Protein AF-A0A392NFX9-F1 (afdb_monomer)

Structure (mmCIF, N/CA/C/O backbone):
data_AF-A0A392NFX9-F1
#
_entry.id   AF-A0A392NFX9-F1
#
loop_
_atom_site.group_PDB
_atom_site.id
_atom_site.type_symbol
_atom_site.label_atom_id
_atom_site.label_alt_id
_atom_site.label_comp_id
_atom_site.label_asym_id
_atom_site.label_entity_id
_atom_site.label_seq_id
_atom_site.pdbx_PDB_ins_code
_atom_site.Cartn_x
_atom_site.Cartn_y
_atom_site.Cartn_z
_atom_site.occupancy
_atom_site.B_iso_or_equiv
_atom_site.auth_seq_id
_atom_site.auth_comp_id
_atom_site.auth_asym_id
_atom_site.auth_atom_id
_atom_site.pdbx_PDB_model_num
ATOM 1 N N . ASN A 1 1 ? -21.043 10.068 14.573 1.00 77.44 1 ASN A N 1
ATOM 2 C CA . ASN A 1 1 ? -21.769 9.187 15.507 1.00 77.44 1 ASN A CA 1
ATOM 3 C C . ASN A 1 1 ? -22.588 8.170 14.709 1.00 77.44 1 ASN A C 1
ATOM 5 O O . ASN A 1 1 ? -23.800 8.099 14.854 1.00 77.44 1 ASN A O 1
ATOM 9 N N . ASP A 1 2 ? -21.939 7.436 13.798 1.00 91.50 2 ASP A N 1
ATOM 10 C CA . ASP A 1 2 ? -22.612 6.477 12.912 1.00 91.50 2 ASP A CA 1
ATOM 11 C C . ASP A 1 2 ? -22.471 5.068 13.497 1.00 91.50 2 ASP A C 1
ATOM 13 O O . ASP A 1 2 ? -21.504 4.353 13.232 1.00 91.50 2 ASP A O 1
ATOM 17 N N . LYS A 1 3 ? -23.416 4.701 14.368 1.00 90.00 3 LYS A N 1
ATOM 18 C CA . LYS A 1 3 ? -23.393 3.400 15.050 1.00 90.00 3 LYS A CA 1
ATOM 19 C C . LYS A 1 3 ? -23.659 2.237 14.090 1.00 90.00 3 LYS A C 1
ATOM 21 O O . LYS A 1 3 ? -23.146 1.149 14.322 1.00 90.00 3 LYS A O 1
ATOM 26 N N . VAL A 1 4 ? -24.407 2.459 13.005 1.00 95.38 4 VAL A N 1
ATOM 27 C CA . VAL A 1 4 ? -24.693 1.416 12.005 1.00 95.38 4 VAL A CA 1
ATOM 28 C C . VAL A 1 4 ? -23.406 1.035 11.281 1.00 95.38 4 VAL A C 1
ATOM 30 O O . VAL A 1 4 ? -23.070 -0.146 11.210 1.00 95.38 4 VAL A O 1
ATOM 33 N N . LYS A 1 5 ? -22.638 2.033 10.831 1.00 94.38 5 LYS A N 1
ATOM 34 C CA . LYS A 1 5 ? -21.331 1.807 10.208 1.00 94.38 5 LYS A CA 1
ATOM 35 C C . LYS A 1 5 ? -20.329 1.167 11.172 1.00 94.38 5 LYS A C 1
ATOM 37 O O . LYS A 1 5 ? -19.585 0.281 10.771 1.00 94.38 5 LYS A O 1
ATOM 42 N N . ALA A 1 6 ? -20.338 1.565 12.444 1.00 91.44 6 ALA A N 1
ATOM 43 C CA . ALA A 1 6 ? -19.456 0.975 13.450 1.00 91.44 6 ALA A CA 1
ATOM 44 C C . ALA A 1 6 ? -19.757 -0.518 13.702 1.00 91.44 6 ALA A C 1
ATOM 46 O O . ALA A 1 6 ? -18.832 -1.317 13.834 1.00 91.44 6 ALA A O 1
ATOM 47 N N . VAL A 1 7 ? -21.037 -0.912 13.722 1.00 95.12 7 VAL A N 1
ATOM 48 C CA . VAL A 1 7 ? -21.445 -2.326 13.825 1.00 95.12 7 VAL A CA 1
ATOM 49 C C . VAL A 1 7 ? -21.048 -3.111 12.573 1.00 95.12 7 VAL A C 1
ATOM 51 O O . VAL A 1 7 ? -20.559 -4.231 12.694 1.00 95.12 7 VAL A O 1
ATOM 54 N N . ASP A 1 8 ? -21.224 -2.526 11.387 1.00 95.44 8 ASP A N 1
ATOM 55 C CA . ASP A 1 8 ? -20.821 -3.126 10.109 1.00 95.44 8 ASP A CA 1
ATOM 56 C C . ASP A 1 8 ? -19.319 -3.466 10.094 1.00 95.44 8 ASP A C 1
ATOM 58 O O . ASP A 1 8 ? -18.947 -4.609 9.829 1.00 95.44 8 ASP A O 1
ATOM 62 N N . ILE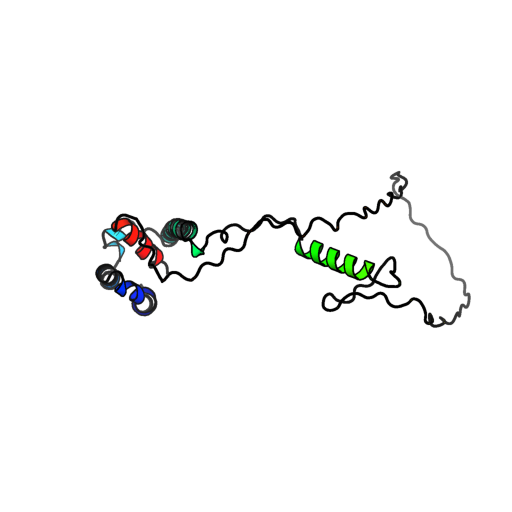 A 1 9 ? -18.465 -2.519 10.503 1.00 92.94 9 ILE A N 1
ATOM 63 C CA . ILE A 1 9 ? -17.012 -2.723 10.643 1.00 92.94 9 ILE A CA 1
ATOM 64 C C . ILE A 1 9 ? -16.710 -3.793 11.702 1.00 92.94 9 ILE A C 1
ATOM 66 O O . ILE A 1 9 ? -15.922 -4.709 11.461 1.00 92.94 9 ILE A O 1
ATOM 70 N N . LEU A 1 10 ? -17.362 -3.734 12.870 1.00 92.75 10 LEU A N 1
ATOM 71 C CA . LEU A 1 10 ? -17.151 -4.714 13.940 1.00 92.75 10 LEU A CA 1
ATOM 72 C C . LEU A 1 10 ? -17.421 -6.151 13.471 1.00 92.75 10 LEU A C 1
ATOM 74 O O . LEU A 1 10 ? -16.655 -7.066 13.782 1.00 92.75 10 LEU A O 1
ATOM 78 N N . VAL A 1 11 ? -18.506 -6.359 12.724 1.00 95.19 11 VAL A N 1
ATOM 79 C CA . VAL A 1 11 ? -18.934 -7.691 12.284 1.00 95.19 11 VAL A CA 1
ATOM 80 C C . VAL A 1 11 ? -18.120 -8.190 11.094 1.00 95.19 11 VAL A C 1
ATOM 82 O O . VAL A 1 11 ? -17.733 -9.360 11.095 1.00 95.19 11 VAL A O 1
ATOM 85 N N . ASN A 1 12 ? -17.861 -7.336 10.104 1.00 96.62 12 ASN A N 1
ATOM 86 C CA . ASN A 1 12 ? -17.240 -7.757 8.848 1.00 96.62 12 ASN A CA 1
ATOM 87 C C . ASN A 1 12 ? -15.711 -7.735 8.901 1.00 96.62 12 ASN A C 1
ATOM 89 O O . ASN A 1 12 ? -15.075 -8.653 8.386 1.00 96.62 12 ASN A O 1
ATOM 93 N N . ASP A 1 13 ? -15.130 -6.740 9.571 1.00 89.56 13 ASP A N 1
ATOM 94 C CA . ASP A 1 13 ? -13.685 -6.513 9.531 1.00 89.56 13 ASP A CA 1
ATOM 95 C C . ASP A 1 13 ? -13.000 -7.018 10.805 1.00 89.56 13 ASP A C 1
ATOM 97 O O . ASP A 1 13 ? -11.892 -7.555 10.752 1.00 89.56 13 ASP A O 1
ATOM 101 N N . LEU A 1 14 ? -13.655 -6.882 11.966 1.00 88.75 14 LEU A N 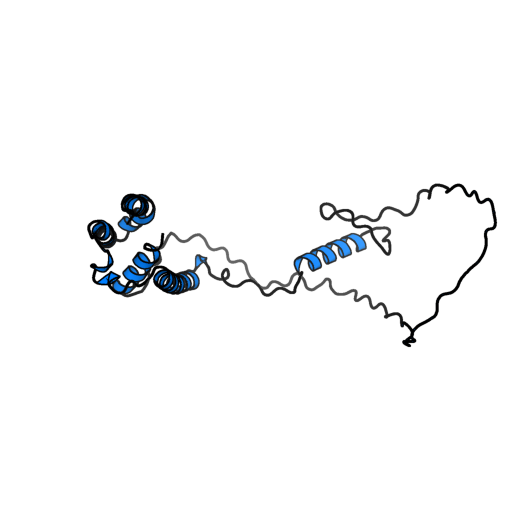1
ATOM 102 C CA . LEU A 1 14 ? -13.004 -7.130 13.260 1.00 88.75 14 LEU A CA 1
ATOM 103 C C . LEU A 1 14 ? -13.297 -8.498 13.868 1.00 88.75 14 LEU A C 1
ATOM 105 O O . LEU A 1 14 ? -12.487 -9.016 14.639 1.00 88.75 14 LEU A O 1
ATOM 109 N N . LYS A 1 15 ? -14.427 -9.117 13.519 1.00 93.44 15 LYS A N 1
ATOM 110 C CA . LYS A 1 15 ? -14.847 -10.403 14.094 1.00 93.44 15 LYS A CA 1
ATOM 111 C C . LYS A 1 15 ? -13.820 -11.514 13.890 1.00 93.44 15 LYS A C 1
ATOM 113 O O . LYS A 1 15 ? -13.701 -12.388 14.747 1.00 93.44 15 LYS A O 1
ATOM 118 N N . VAL A 1 16 ? -13.036 -11.465 12.813 1.00 90.69 16 VAL A N 1
ATOM 119 C CA . VAL A 1 16 ? -11.954 -12.430 12.553 1.00 90.69 16 VAL A CA 1
ATOM 120 C C . VAL A 1 16 ? -10.915 -12.475 13.685 1.00 90.69 16 VAL A C 1
ATOM 122 O O . VAL A 1 16 ? -10.349 -13.534 13.952 1.00 90.69 16 VAL A O 1
ATOM 125 N N . PHE A 1 17 ? -10.707 -11.370 14.411 1.00 85.69 17 PHE A N 1
ATOM 126 C CA . PHE A 1 17 ? -9.751 -11.305 15.520 1.00 85.69 17 PHE A CA 1
ATOM 127 C C . PHE A 1 17 ? -10.266 -11.954 16.815 1.00 85.69 17 PHE A C 1
ATOM 129 O O . PHE A 1 17 ? -9.457 -12.311 17.672 1.00 85.69 17 PHE A O 1
ATOM 136 N N . SER A 1 18 ? -11.580 -12.185 16.943 1.00 89.62 18 SER A N 1
ATOM 137 C CA . SER A 1 18 ? -12.175 -12.831 18.129 1.00 89.62 18 SER A CA 1
ATOM 138 C C . SER A 1 18 ? -11.654 -14.251 18.368 1.00 89.62 18 SER A C 1
ATOM 140 O O . SER A 1 18 ? -11.534 -14.673 19.512 1.00 89.62 18 SER A O 1
ATOM 142 N N . ALA A 1 19 ? -11.262 -14.960 17.303 1.00 90.19 19 ALA A N 1
ATOM 143 C CA . ALA A 1 19 ? -10.668 -16.292 17.398 1.00 90.19 19 ALA A CA 1
ATOM 144 C C . ALA A 1 19 ? -9.295 -16.295 18.098 1.00 90.19 19 ALA A C 1
ATOM 146 O O . ALA A 1 19 ? -8.867 -17.331 18.600 1.00 90.19 19 ALA A O 1
ATOM 147 N N . PHE A 1 20 ? -8.604 -15.151 18.125 1.00 85.69 20 PHE A N 1
ATOM 148 C CA . PHE A 1 20 ? -7.294 -15.001 18.763 1.00 85.69 20 PHE A CA 1
ATOM 149 C C . PHE A 1 20 ? -7.399 -14.405 20.163 1.00 85.69 20 PHE A C 1
ATOM 151 O O . PHE A 1 20 ? -6.617 -14.759 21.043 1.00 85.69 20 PHE A O 1
ATOM 158 N N . ASN A 1 21 ? -8.340 -13.481 20.364 1.00 85.69 21 ASN A N 1
ATOM 159 C CA . ASN A 1 21 ? -8.597 -12.875 21.660 1.00 85.69 21 ASN A CA 1
ATOM 160 C C . ASN A 1 21 ? -10.073 -12.477 21.776 1.00 85.69 21 ASN A C 1
ATOM 162 O O . ASN A 1 21 ? -10.494 -11.411 21.321 1.00 85.69 21 ASN A O 1
ATOM 166 N N . GLU A 1 22 ? -10.856 -13.362 22.389 1.00 91.88 22 GLU A N 1
ATOM 167 C CA . GLU A 1 22 ? -12.289 -13.157 22.584 1.00 91.88 22 GLU A CA 1
ATOM 168 C C . GLU A 1 22 ? -12.575 -11.998 23.552 1.00 91.88 22 GLU A C 1
ATOM 170 O O . GLU A 1 22 ? -13.509 -11.231 23.326 1.00 91.88 22 GLU A O 1
ATOM 175 N N . GLU A 1 23 ? -11.753 -11.835 24.594 1.00 89.62 23 GLU A N 1
ATOM 176 C CA . GLU A 1 23 ? -11.918 -10.771 25.591 1.00 89.62 23 GLU A CA 1
ATOM 177 C C . GLU A 1 23 ? -11.720 -9.392 24.959 1.00 89.62 23 GLU A C 1
ATOM 179 O O . GLU A 1 23 ? -12.571 -8.517 25.090 1.00 89.62 23 GLU A O 1
ATOM 184 N N . LEU A 1 24 ? -10.673 -9.237 24.144 1.00 86.19 24 LEU A N 1
ATOM 185 C CA . LEU A 1 24 ? -10.428 -7.999 23.407 1.00 86.19 24 LEU A CA 1
ATOM 186 C C . LEU A 1 24 ? -11.588 -7.654 22.465 1.00 86.19 24 LEU A C 1
ATOM 188 O O . LEU A 1 24 ? -11.987 -6.497 22.345 1.00 86.19 24 LEU A O 1
ATOM 192 N N . PHE A 1 25 ? -12.156 -8.653 21.787 1.00 88.88 25 PHE A N 1
ATOM 193 C CA . PHE A 1 25 ? -13.306 -8.422 20.918 1.00 88.88 25 PHE A CA 1
ATOM 194 C C . PHE A 1 25 ? -14.546 -7.972 21.713 1.00 88.88 25 PHE A C 1
ATOM 196 O O . PHE A 1 25 ? -15.286 -7.096 21.254 1.00 88.88 25 PHE A O 1
ATOM 203 N N . LYS A 1 26 ? -14.757 -8.511 22.923 1.00 93.31 26 LYS A N 1
ATOM 204 C CA . LYS A 1 26 ? -15.817 -8.056 23.839 1.00 93.31 26 LYS A CA 1
ATOM 205 C C . LYS A 1 26 ? -15.582 -6.620 24.304 1.00 93.31 26 LYS A C 1
ATOM 207 O O . LYS A 1 26 ? -16.521 -5.830 24.241 1.00 93.31 26 LYS A O 1
ATOM 212 N N . GLU A 1 27 ? -14.358 -6.260 24.685 1.00 90.75 27 GLU A N 1
ATOM 213 C CA . GLU A 1 27 ? -13.992 -4.888 25.066 1.00 90.75 27 GLU A CA 1
ATOM 214 C C . GLU A 1 27 ? -14.263 -3.889 23.929 1.00 90.75 27 GLU A C 1
ATOM 216 O O . GLU A 1 27 ? -14.894 -2.856 24.148 1.00 90.75 27 GLU A O 1
ATOM 221 N N . ILE A 1 28 ? -13.877 -4.218 22.688 1.00 89.56 28 ILE A N 1
ATOM 222 C CA . ILE A 1 28 ? -14.165 -3.377 21.512 1.00 89.56 28 ILE A CA 1
ATOM 223 C C . ILE A 1 28 ? -15.678 -3.255 21.289 1.00 89.56 28 ILE A C 1
ATOM 225 O O . ILE A 1 28 ? -16.177 -2.167 21.005 1.00 89.56 28 ILE A O 1
ATOM 229 N N . THR A 1 29 ? -16.426 -4.350 21.448 1.00 93.69 29 THR A N 1
ATOM 230 C CA . THR A 1 29 ? -17.890 -4.349 21.302 1.00 93.69 29 THR A CA 1
ATOM 231 C C . THR A 1 29 ? -18.559 -3.435 22.334 1.00 93.69 29 THR A C 1
ATOM 233 O O . THR A 1 29 ? -19.501 -2.716 21.998 1.00 93.69 29 THR A O 1
ATOM 236 N N . GLN A 1 30 ? -18.052 -3.400 23.572 1.00 94.25 30 GLN A N 1
ATOM 237 C CA . GLN A 1 30 ? -18.555 -2.520 24.635 1.00 94.25 30 GLN A CA 1
ATOM 238 C C . GLN A 1 30 ? -18.380 -1.030 24.304 1.00 94.25 30 GLN A C 1
ATOM 240 O O . GLN A 1 30 ? -19.172 -0.209 24.757 1.00 94.25 30 GLN A O 1
ATOM 245 N N . LEU A 1 31 ? -17.427 -0.646 23.447 1.00 92.62 31 LEU A N 1
ATOM 246 C CA . LEU A 1 31 ? -17.285 0.757 23.032 1.00 92.62 31 LEU A CA 1
ATOM 247 C C . LEU A 1 31 ? -18.529 1.289 22.297 1.00 92.62 31 LEU A C 1
ATOM 249 O O . LEU A 1 31 ? -18.774 2.493 22.316 1.00 92.62 31 LEU A O 1
ATOM 253 N N . LEU A 1 32 ? -19.341 0.414 21.688 1.00 92.56 32 LEU A N 1
ATOM 254 C CA . LEU A 1 32 ? -20.588 0.797 21.010 1.00 92.56 32 LEU A CA 1
ATOM 255 C C . LEU A 1 32 ? -21.701 1.225 21.981 1.00 92.56 32 LEU A C 1
ATOM 257 O O . LEU A 1 32 ? -22.634 1.936 21.576 1.00 92.56 32 LEU A O 1
ATOM 261 N N . THR A 1 33 ? -21.625 0.790 23.246 1.00 93.69 33 THR A N 1
ATOM 262 C CA . THR A 1 33 ? -22.614 1.137 24.277 1.00 93.69 33 THR A CA 1
ATOM 263 C C . THR A 1 33 ? -22.354 2.505 24.893 1.00 93.69 33 THR A C 1
ATOM 265 O O . THR A 1 33 ? -23.276 3.080 25.459 1.00 93.69 33 THR A O 1
ATOM 268 N N . LEU A 1 34 ? -21.131 3.028 24.771 1.00 91.75 34 LEU A N 1
ATOM 269 C CA . LEU A 1 34 ? -20.757 4.349 25.271 1.00 91.75 34 LEU A CA 1
ATOM 270 C C . LEU A 1 34 ? -21.312 5.462 24.368 1.00 91.75 34 LEU A C 1
ATOM 272 O O . LEU A 1 34 ? -21.508 5.275 23.159 1.00 91.75 34 LEU A O 1
ATOM 276 N N . ASP A 1 35 ? -21.532 6.640 24.952 1.00 91.62 35 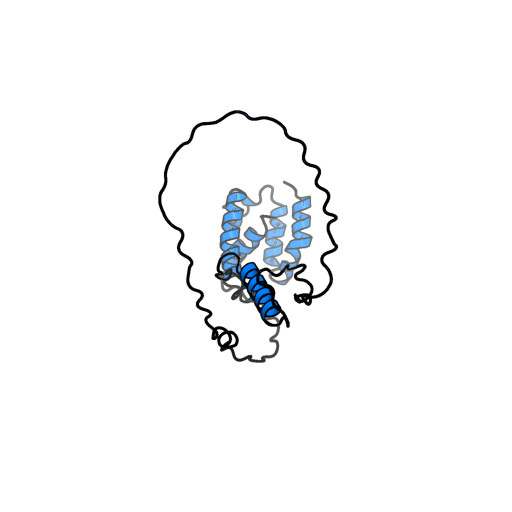ASP A N 1
ATOM 277 C CA . ASP A 1 35 ? -21.830 7.858 24.191 1.00 91.62 35 ASP A CA 1
ATOM 278 C C . ASP A 1 35 ? -20.552 8.428 23.570 1.00 91.62 35 ASP A C 1
ATOM 280 O O . ASP A 1 35 ? -20.547 8.857 22.410 1.00 91.62 35 ASP A O 1
ATOM 284 N N . ASN A 1 36 ? -19.443 8.360 24.313 1.00 90.31 36 ASN A N 1
ATOM 285 C CA . ASN A 1 36 ? -18.109 8.662 23.823 1.00 90.31 36 ASN A CA 1
ATOM 286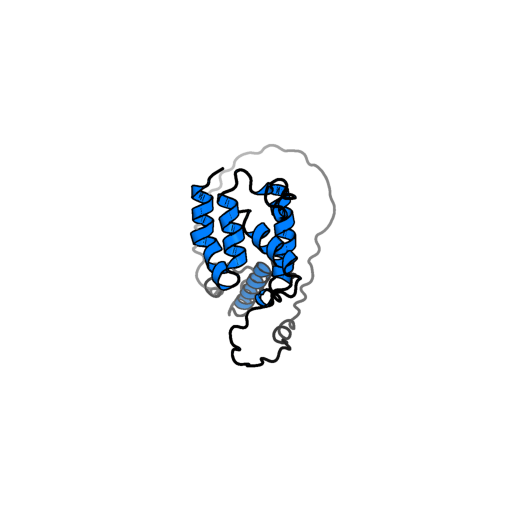 C C . ASN A 1 36 ? -17.126 7.549 24.205 1.00 90.31 36 ASN A C 1
ATOM 288 O O . ASN A 1 36 ? -16.862 7.300 25.376 1.00 90.31 36 ASN A O 1
ATOM 292 N N . PHE A 1 37 ? -16.489 6.927 23.211 1.00 91.00 37 PHE A N 1
ATOM 293 C CA . PHE A 1 37 ? -15.507 5.863 23.449 1.00 91.00 37 PHE A CA 1
ATOM 294 C C . PHE A 1 37 ? -14.283 6.321 24.262 1.00 91.00 37 PHE A C 1
ATOM 296 O O . PHE A 1 37 ? -13.550 5.483 24.777 1.00 91.00 37 PHE A O 1
ATOM 303 N N . ARG A 1 38 ? -14.049 7.634 24.406 1.00 91.62 38 ARG A N 1
ATOM 304 C CA . ARG A 1 38 ? -12.989 8.188 25.270 1.00 91.62 38 ARG A CA 1
ATOM 305 C C . ARG A 1 38 ? -13.286 8.077 26.764 1.00 91.62 38 ARG A C 1
ATOM 307 O O . ARG A 1 38 ? -12.398 8.341 27.565 1.00 91.62 38 ARG A O 1
ATOM 314 N N . GLU A 1 39 ? -14.506 7.701 27.137 1.00 92.56 39 GLU A N 1
ATOM 315 C CA . GLU A 1 39 ? -14.835 7.322 28.515 1.00 92.56 39 GLU A CA 1
ATOM 316 C C . GLU A 1 39 ? -14.118 6.028 28.925 1.00 92.56 39 GLU A C 1
ATOM 318 O O . GLU A 1 39 ? -13.869 5.804 30.107 1.00 92.56 39 GLU A O 1
ATOM 323 N N . ASN A 1 40 ? -13.720 5.197 27.954 1.00 89.31 40 ASN A N 1
ATOM 324 C CA . ASN A 1 40 ? -12.845 4.065 28.208 1.00 89.31 40 ASN A CA 1
ATOM 325 C C . ASN A 1 40 ? -11.433 4.554 28.586 1.00 89.31 40 ASN A C 1
ATOM 327 O O . ASN A 1 40 ? -10.814 5.330 27.855 1.00 89.31 40 ASN A O 1
ATOM 331 N N . GLU A 1 41 ? -10.894 4.054 29.701 1.00 91.00 41 GLU A N 1
ATOM 332 C CA . GLU A 1 41 ? -9.597 4.476 30.251 1.00 91.00 41 GLU A CA 1
ATOM 333 C C . GLU A 1 41 ? -8.448 4.362 29.233 1.00 91.00 41 GLU A C 1
ATOM 335 O O . GLU A 1 41 ? -7.609 5.263 29.130 1.00 91.00 41 GLU A O 1
ATOM 340 N N . GLN A 1 42 ? -8.443 3.305 28.418 1.00 86.38 42 GLN A N 1
ATOM 341 C CA . GLN A 1 42 ? -7.389 3.036 27.435 1.00 86.38 42 GLN A CA 1
ATOM 342 C C . GLN A 1 42 ? -7.455 3.982 26.232 1.00 86.38 42 GLN A C 1
ATOM 344 O O . GLN A 1 42 ? -6.433 4.258 25.601 1.00 86.38 42 GLN A O 1
ATOM 349 N N . LEU A 1 43 ? -8.645 4.508 25.931 1.00 87.25 43 LEU A N 1
ATOM 350 C CA . LEU A 1 43 ? -8.897 5.430 24.822 1.00 87.25 43 LEU A CA 1
ATOM 351 C C . LEU A 1 43 ? -9.064 6.885 25.274 1.00 87.25 43 LEU A C 1
ATOM 353 O O . LEU A 1 43 ? -9.217 7.769 24.434 1.00 87.25 43 LEU A O 1
ATOM 357 N N . SER A 1 44 ? -8.961 7.164 26.573 1.00 91.56 44 SER A N 1
ATOM 358 C CA . SER A 1 44 ? -9.061 8.515 27.141 1.00 91.56 44 SER A CA 1
ATOM 359 C C . SER A 1 44 ? -8.063 9.508 26.530 1.00 91.56 44 SER A C 1
ATOM 361 O O . SER A 1 44 ? -8.364 10.690 26.367 1.00 91.56 44 SER A O 1
ATOM 363 N N . LYS A 1 45 ? -6.884 9.020 26.120 1.00 90.62 45 LYS A N 1
ATOM 364 C CA . LYS A 1 45 ? -5.825 9.807 25.461 1.00 90.62 45 LYS A CA 1
ATOM 365 C C . LYS A 1 45 ? -6.019 9.966 23.953 1.00 90.62 45 LYS A C 1
ATOM 367 O O . LYS A 1 45 ? -5.215 10.643 23.312 1.00 90.62 45 LYS A O 1
ATOM 372 N N . TYR A 1 46 ? -7.032 9.326 23.370 1.00 87.69 46 TYR A N 1
ATOM 373 C CA . TYR A 1 46 ? -7.303 9.437 21.944 1.00 87.69 46 TYR A CA 1
ATOM 374 C C . TYR A 1 46 ? -7.603 10.903 21.615 1.00 87.69 46 TYR A C 1
ATOM 376 O O . TYR A 1 46 ? -8.512 11.497 22.190 1.00 87.69 46 TYR A O 1
ATOM 384 N N . GLY A 1 47 ? -6.802 11.497 20.728 1.00 89.38 47 GLY A N 1
ATOM 385 C CA . GLY A 1 47 ? -6.891 12.900 20.316 1.00 89.38 47 GLY A CA 1
ATOM 386 C C . GLY A 1 47 ? -7.821 13.084 19.121 1.00 89.38 47 GLY A C 1
ATOM 387 O O . GLY A 1 47 ? -8.895 12.503 19.052 1.00 89.38 47 GLY A O 1
ATOM 388 N N . ASP A 1 48 ? -7.446 13.904 18.152 1.00 90.81 48 ASP A N 1
ATOM 389 C CA . ASP A 1 48 ? -8.155 13.979 16.873 1.00 90.81 48 ASP A CA 1
ATOM 390 C C . ASP A 1 48 ? -7.765 12.824 15.921 1.00 90.81 48 ASP A C 1
ATOM 392 O O . ASP A 1 48 ? -6.761 12.130 16.108 1.00 90.81 48 ASP A O 1
ATOM 396 N N . THR A 1 49 ? -8.545 12.637 14.854 1.00 89.06 49 THR A N 1
ATOM 397 C CA . THR A 1 49 ? -8.336 11.573 13.859 1.00 89.06 49 THR A CA 1
ATOM 398 C C . THR A 1 49 ? -6.990 11.671 13.134 1.00 89.06 49 THR A C 1
ATOM 400 O O . THR A 1 49 ? -6.420 10.645 12.763 1.00 89.06 49 THR A O 1
ATOM 403 N N . LYS A 1 50 ? -6.449 12.877 12.914 1.00 94.38 50 LYS A N 1
ATOM 404 C CA . LYS A 1 50 ? -5.153 13.061 12.241 1.00 94.38 50 LYS A CA 1
ATOM 405 C C . LYS A 1 50 ? -4.020 12.591 13.149 1.00 94.38 50 LYS A C 1
ATOM 407 O O . LYS A 1 50 ? -3.140 11.860 12.698 1.00 94.38 50 LYS A O 1
ATOM 412 N N . SER A 1 51 ? -4.068 12.965 14.422 1.00 92.75 51 SER A N 1
ATOM 413 C CA . SER A 1 51 ? -3.116 12.511 15.435 1.00 92.75 51 SER A CA 1
ATOM 414 C C . SER A 1 51 ? -3.169 10.991 15.612 1.00 92.75 51 SER A C 1
ATOM 416 O O . SER A 1 51 ? -2.126 10.338 15.568 1.00 92.75 51 SER A O 1
ATOM 418 N N . ALA A 1 52 ? -4.369 10.409 15.698 1.00 88.00 52 ALA A N 1
ATOM 419 C CA . ALA A 1 52 ? -4.548 8.959 15.789 1.00 88.00 52 ALA A CA 1
ATOM 420 C C . ALA A 1 52 ? -3.982 8.214 14.566 1.00 88.00 52 ALA A C 1
ATOM 422 O O . ALA A 1 52 ? -3.227 7.255 14.722 1.00 88.00 52 ALA A O 1
ATOM 423 N N . ARG A 1 53 ? -4.253 8.709 13.348 1.00 89.31 53 ARG A N 1
ATOM 424 C CA . ARG A 1 53 ? -3.681 8.175 12.098 1.00 89.31 53 ARG A CA 1
ATOM 425 C C . ARG A 1 53 ? -2.157 8.191 12.093 1.00 89.31 53 ARG A C 1
ATOM 427 O O . ARG A 1 53 ? -1.543 7.217 11.669 1.00 89.31 53 ARG A O 1
ATOM 434 N N . ASN A 1 54 ? -1.544 9.273 12.568 1.00 91.31 54 ASN A N 1
ATOM 435 C CA . ASN A 1 54 ? -0.087 9.386 12.618 1.00 91.31 54 ASN A CA 1
ATOM 436 C C . ASN A 1 54 ? 0.533 8.395 13.610 1.00 91.31 54 ASN A C 1
ATOM 438 O O . ASN A 1 54 ? 1.532 7.760 13.280 1.00 91.31 54 ASN A O 1
ATOM 442 N N . ILE A 1 55 ? -0.066 8.235 14.794 1.00 89.44 55 ILE A N 1
ATOM 443 C CA . ILE A 1 55 ? 0.389 7.255 15.793 1.00 89.44 55 ILE A CA 1
ATOM 444 C C . ILE A 1 55 ? 0.290 5.839 15.213 1.00 89.44 55 ILE A C 1
ATOM 446 O O . ILE A 1 55 ? 1.263 5.088 15.233 1.00 89.44 55 ILE A O 1
ATOM 450 N N . MET A 1 56 ? -0.855 5.510 14.615 1.00 86.50 56 MET A N 1
ATOM 451 C CA . MET A 1 56 ? -1.093 4.225 13.962 1.00 86.50 56 MET A CA 1
ATOM 452 C C . MET A 1 56 ? -0.089 3.949 12.836 1.00 86.50 56 MET A C 1
ATOM 454 O O . MET A 1 56 ? 0.432 2.843 12.738 1.00 86.50 56 MET A O 1
ATOM 458 N N . LEU A 1 57 ? 0.228 4.948 12.006 1.00 90.44 57 LEU A N 1
ATOM 459 C CA . LEU A 1 57 ? 1.185 4.805 10.908 1.00 90.44 57 LEU A CA 1
ATOM 460 C C . LEU A 1 57 ? 2.595 4.468 11.406 1.00 90.44 57 LEU A C 1
ATOM 462 O O . LEU A 1 57 ? 3.287 3.661 10.785 1.00 90.44 57 LEU A O 1
ATOM 466 N N . VAL A 1 58 ? 3.024 5.072 12.516 1.00 93.19 58 VAL A N 1
ATOM 467 C CA . VAL A 1 58 ? 4.328 4.773 13.126 1.00 93.19 58 VAL A CA 1
ATOM 468 C C . VAL A 1 58 ? 4.386 3.317 13.581 1.00 93.19 58 VAL A C 1
ATOM 470 O O . VAL A 1 58 ? 5.374 2.637 13.310 1.00 93.19 58 VAL A O 1
ATOM 473 N N . GLU A 1 59 ? 3.331 2.821 14.224 1.00 87.62 59 GLU A N 1
ATOM 474 C CA . GLU A 1 59 ? 3.272 1.427 14.673 1.00 87.62 59 GLU A CA 1
ATOM 475 C C . GLU A 1 59 ? 3.151 0.452 13.494 1.00 87.62 59 GLU A C 1
ATOM 477 O O . GLU A 1 59 ? 3.893 -0.527 13.422 1.00 87.62 59 GLU A O 1
ATOM 482 N N . LEU A 1 60 ? 2.321 0.766 12.497 1.00 90.12 60 LEU A N 1
ATOM 483 C CA . LEU A 1 60 ? 2.197 -0.025 11.273 1.00 90.12 60 LEU A CA 1
ATOM 484 C C . LEU A 1 60 ? 3.532 -0.131 10.526 1.00 90.12 60 LEU A C 1
ATOM 486 O O . LEU A 1 60 ? 3.888 -1.210 10.056 1.00 90.12 60 LEU A O 1
ATOM 490 N N . LYS A 1 61 ? 4.306 0.959 10.455 1.00 93.31 61 LYS A N 1
ATOM 491 C CA . LYS A 1 61 ? 5.642 0.947 9.850 1.00 93.31 61 LYS A CA 1
ATOM 492 C C . LYS A 1 61 ? 6.568 -0.048 10.556 1.00 93.31 61 LYS A C 1
ATOM 494 O O . LYS A 1 61 ? 7.202 -0.847 9.874 1.00 93.31 61 LYS A O 1
ATOM 499 N N . LYS A 1 62 ? 6.592 -0.058 11.894 1.00 93.19 62 LYS A N 1
ATOM 500 C CA . LYS A 1 62 ? 7.395 -1.021 12.671 1.00 93.19 62 LYS A CA 1
ATOM 501 C C . LYS A 1 62 ? 6.967 -2.464 12.400 1.00 93.19 62 LYS A C 1
ATOM 503 O O . LYS A 1 62 ? 7.820 -3.326 12.207 1.00 93.19 62 LYS A O 1
ATOM 508 N N . LEU A 1 63 ? 5.657 -2.722 12.352 1.00 90.56 63 LEU A N 1
ATOM 509 C CA . LEU A 1 63 ? 5.117 -4.052 12.055 1.00 90.56 63 LEU A CA 1
ATOM 510 C C . LEU A 1 63 ? 5.507 -4.528 10.654 1.00 90.56 63 LEU A C 1
ATOM 512 O O . LEU A 1 63 ? 5.877 -5.687 10.483 1.00 90.56 63 LEU A O 1
ATOM 516 N N . ILE A 1 64 ? 5.451 -3.641 9.659 1.00 92.75 64 ILE A N 1
ATOM 517 C CA . ILE A 1 64 ? 5.841 -3.951 8.280 1.00 92.75 64 ILE A CA 1
ATOM 518 C C . ILE A 1 64 ? 7.350 -4.220 8.191 1.00 92.75 64 ILE A C 1
ATOM 520 O O . ILE A 1 64 ? 7.746 -5.210 7.580 1.00 92.75 64 ILE A O 1
ATOM 524 N N . GLU A 1 65 ? 8.185 -3.389 8.821 1.00 93.75 65 GLU A N 1
ATOM 525 C CA . GLU A 1 65 ? 9.649 -3.541 8.821 1.00 93.75 65 GLU A CA 1
ATOM 526 C C . GLU A 1 65 ? 10.117 -4.827 9.521 1.00 93.75 65 GLU A C 1
ATOM 528 O O . GLU A 1 65 ? 11.074 -5.458 9.071 1.00 93.75 65 GLU A O 1
ATOM 533 N N . ALA A 1 66 ? 9.431 -5.251 10.587 1.00 92.75 66 ALA A N 1
ATOM 534 C CA . ALA A 1 66 ? 9.751 -6.480 11.314 1.00 92.75 66 ALA A CA 1
ATOM 535 C C . ALA A 1 66 ? 9.190 -7.756 10.657 1.00 92.75 66 ALA A C 1
ATOM 537 O O . ALA A 1 66 ? 9.617 -8.865 10.991 1.00 92.75 66 ALA A O 1
ATOM 538 N N . ASN A 1 67 ? 8.223 -7.638 9.743 1.00 91.88 67 ASN A N 1
ATOM 539 C CA . ASN A 1 67 ? 7.537 -8.791 9.176 1.00 91.88 67 ASN A CA 1
ATOM 540 C C . ASN A 1 67 ? 8.389 -9.467 8.076 1.00 91.88 67 ASN A C 1
ATOM 542 O O . ASN A 1 67 ? 8.694 -8.849 7.051 1.00 91.88 67 ASN A O 1
ATOM 546 N N . PRO A 1 68 ? 8.724 -10.766 8.218 1.00 94.75 68 PRO A N 1
ATOM 547 C CA . PRO A 1 68 ? 9.584 -11.475 7.271 1.00 94.75 68 PRO A CA 1
ATOM 548 C C . PRO A 1 68 ? 9.012 -11.551 5.850 1.00 94.75 68 PRO A C 1
ATOM 550 O O . PRO A 1 68 ? 9.783 -11.663 4.899 1.00 94.75 68 PRO A O 1
ATOM 553 N N . LEU A 1 69 ? 7.691 -11.440 5.669 1.00 96.50 69 LEU A N 1
ATOM 554 C CA . LEU A 1 69 ? 7.062 -11.425 4.344 1.00 96.50 69 LEU A CA 1
ATOM 555 C C . LEU A 1 69 ? 7.445 -10.192 3.514 1.00 96.50 69 LEU A C 1
ATOM 557 O O . LEU A 1 69 ? 7.366 -10.243 2.281 1.00 96.50 69 LEU A O 1
ATOM 561 N N . PHE A 1 70 ? 7.867 -9.112 4.176 1.00 95.88 70 PHE A N 1
ATOM 562 C CA . PHE A 1 70 ? 8.313 -7.864 3.560 1.00 95.88 70 PHE A CA 1
ATOM 563 C C . PHE A 1 70 ? 9.839 -7.738 3.470 1.00 95.88 70 PHE A C 1
ATOM 565 O O . PHE A 1 70 ? 10.338 -6.727 2.967 1.00 95.88 70 PHE A O 1
ATOM 572 N N . ARG A 1 71 ? 10.592 -8.762 3.894 1.00 95.06 71 ARG A N 1
ATOM 573 C CA . ARG A 1 71 ? 12.053 -8.785 3.754 1.00 95.06 71 ARG A CA 1
ATOM 574 C C . ARG A 1 71 ? 12.446 -8.544 2.293 1.00 95.06 71 ARG A C 1
ATOM 576 O O . ARG A 1 71 ? 11.858 -9.136 1.391 1.00 95.06 71 ARG A O 1
ATOM 583 N N . ASP A 1 72 ? 13.396 -7.634 2.085 1.00 95.00 72 ASP A N 1
ATOM 584 C CA . ASP A 1 72 ? 13.923 -7.229 0.772 1.00 95.00 72 ASP A CA 1
ATOM 585 C C . ASP A 1 72 ? 12.885 -6.631 -0.204 1.00 95.00 72 ASP A C 1
ATOM 587 O O . ASP A 1 72 ? 13.157 -6.488 -1.394 1.00 95.00 72 ASP A O 1
ATOM 591 N N . LYS A 1 73 ? 11.697 -6.236 0.287 1.00 97.38 73 LYS A N 1
ATOM 592 C CA . LYS A 1 73 ? 10.619 -5.632 -0.526 1.00 97.38 73 LYS A CA 1
ATOM 593 C C . LYS A 1 73 ? 10.342 -4.163 -0.205 1.00 97.38 73 LYS A C 1
ATOM 595 O O . LYS A 1 73 ? 9.590 -3.519 -0.930 1.00 97.38 73 LYS A O 1
ATOM 600 N N . LEU A 1 74 ? 10.919 -3.637 0.877 1.00 96.94 74 LEU A N 1
ATOM 601 C CA . LEU A 1 74 ? 10.644 -2.275 1.359 1.00 96.94 74 LEU A CA 1
ATOM 602 C C . LEU A 1 74 ? 11.555 -1.206 0.749 1.00 96.94 74 LEU A C 1
ATOM 604 O O . LEU A 1 74 ? 11.246 -0.019 0.822 1.00 96.94 74 LEU A O 1
ATOM 608 N N . VAL A 1 75 ? 12.673 -1.610 0.147 1.00 96.69 75 VAL A N 1
ATOM 609 C CA . VAL A 1 75 ? 13.641 -0.691 -0.452 1.00 96.69 75 VAL A CA 1
ATOM 610 C C . VAL A 1 75 ? 13.524 -0.772 -1.962 1.00 96.69 75 VAL A C 1
ATOM 612 O O . VAL A 1 75 ? 13.746 -1.825 -2.559 1.00 96.69 75 VAL A O 1
ATOM 615 N N . PHE A 1 76 ? 13.197 0.354 -2.593 1.00 96.69 76 PHE A N 1
ATOM 616 C CA . PHE A 1 76 ? 13.241 0.433 -4.045 1.00 96.69 76 PHE A CA 1
ATOM 617 C C . PHE A 1 76 ? 14.702 0.321 -4.522 1.00 96.69 76 PHE A C 1
ATOM 619 O O . PHE A 1 76 ? 15.561 1.036 -3.995 1.00 96.69 76 PHE A O 1
ATOM 626 N N . PRO A 1 77 ? 15.019 -0.537 -5.509 1.00 96.81 77 PRO A N 1
ATOM 627 C CA . PRO A 1 77 ? 16.387 -0.692 -5.989 1.00 96.81 77 PRO A CA 1
ATOM 628 C C . PRO A 1 77 ? 16.974 0.621 -6.515 1.00 96.81 77 PRO A C 1
ATOM 630 O O . PRO A 1 77 ? 16.313 1.374 -7.232 1.00 96.81 77 PRO A O 1
ATOM 633 N N . SER A 1 78 ? 18.251 0.876 -6.225 1.00 97.12 78 SER A N 1
ATOM 634 C CA . SER A 1 78 ? 18.963 2.009 -6.821 1.00 97.12 78 SER A CA 1
ATOM 635 C C . SER A 1 78 ? 19.230 1.732 -8.301 1.00 97.12 78 SER A C 1
ATOM 637 O O . SER A 1 78 ? 20.005 0.842 -8.658 1.00 97.12 78 SER A O 1
ATOM 639 N N . LEU A 1 79 ? 18.564 2.485 -9.176 1.00 97.31 79 LEU A N 1
ATOM 640 C CA . LEU A 1 79 ? 18.668 2.351 -10.626 1.00 97.31 79 LEU A CA 1
ATOM 641 C C . LEU A 1 79 ? 19.119 3.675 -11.238 1.00 97.31 79 LEU A C 1
ATOM 643 O O . LEU A 1 79 ? 18.662 4.749 -10.852 1.00 97.31 79 LEU A O 1
ATOM 647 N N . LYS A 1 80 ? 19.976 3.601 -12.263 1.00 97.38 80 LYS A N 1
ATOM 648 C CA . LYS A 1 80 ? 20.260 4.772 -13.103 1.00 97.38 80 LYS A CA 1
ATOM 649 C C . LYS A 1 80 ? 18.965 5.254 -13.764 1.00 97.38 80 LYS A C 1
ATOM 651 O O . LYS A 1 80 ? 18.117 4.444 -14.147 1.00 97.38 80 LYS A O 1
ATOM 656 N N . ALA A 1 81 ? 18.841 6.565 -13.955 1.00 97.56 81 ALA A N 1
ATOM 657 C CA . ALA A 1 81 ? 17.695 7.149 -14.642 1.00 97.56 81 ALA A CA 1
ATOM 658 C C . ALA A 1 81 ? 17.489 6.502 -16.022 1.00 97.56 81 ALA A C 1
ATOM 660 O O . ALA A 1 81 ? 18.446 6.213 -16.743 1.00 97.56 81 ALA A O 1
ATOM 661 N N . SER A 1 82 ? 16.227 6.265 -16.390 1.00 97.88 82 SER A N 1
ATOM 662 C CA . SER A 1 82 ? 15.855 5.640 -17.667 1.00 97.88 82 SER A CA 1
ATOM 663 C C . SER A 1 82 ? 16.510 4.271 -17.929 1.00 97.88 82 SER A C 1
ATOM 665 O O . SER A 1 82 ? 16.736 3.909 -19.085 1.00 97.88 82 SER A O 1
ATOM 667 N N . ARG A 1 83 ? 16.808 3.473 -16.886 1.00 98.38 83 ARG A N 1
ATOM 668 C CA . ARG A 1 83 ? 17.481 2.167 -17.041 1.00 98.38 83 ARG A CA 1
ATOM 669 C C . ARG A 1 83 ? 16.780 1.237 -18.035 1.00 98.38 83 ARG A C 1
ATOM 671 O O . ARG A 1 83 ? 17.467 0.622 -18.846 1.00 98.38 83 ARG A O 1
ATOM 678 N N . LEU A 1 84 ? 15.448 1.172 -18.008 1.00 98.38 84 LEU A N 1
ATOM 679 C CA . LEU A 1 84 ? 14.662 0.359 -18.942 1.00 98.38 84 LEU A CA 1
ATOM 680 C C . LEU A 1 84 ? 14.847 0.812 -20.397 1.00 98.38 84 LEU A C 1
ATOM 682 O O . LEU A 1 84 ? 15.132 -0.009 -21.262 1.00 98.38 84 LEU A O 1
ATOM 686 N N . ARG A 1 85 ? 14.772 2.121 -20.665 1.00 97.94 85 ARG A N 1
ATOM 687 C CA . ARG A 1 85 ? 15.022 2.680 -22.004 1.00 97.94 85 ARG A CA 1
ATOM 688 C C . ARG A 1 85 ? 16.433 2.353 -22.490 1.00 97.94 85 ARG A C 1
ATOM 690 O O . ARG A 1 85 ? 16.613 1.990 -23.646 1.00 97.94 85 ARG A O 1
ATOM 697 N N . THR A 1 86 ? 17.422 2.440 -21.602 1.00 98.31 86 THR A N 1
ATOM 698 C CA . THR A 1 86 ? 18.805 2.057 -21.910 1.00 98.31 86 THR A CA 1
ATOM 699 C C . THR A 1 86 ? 18.911 0.582 -22.296 1.00 98.31 86 THR A C 1
ATOM 701 O O . THR A 1 86 ? 19.620 0.268 -23.245 1.00 98.31 86 THR A O 1
ATOM 704 N N . LEU A 1 87 ? 18.201 -0.315 -21.604 1.00 98.25 87 LEU A N 1
ATOM 705 C CA . LEU A 1 87 ? 18.169 -1.740 -21.950 1.00 98.25 87 LEU A CA 1
ATOM 706 C C . LEU A 1 87 ? 17.498 -1.983 -23.304 1.00 98.25 87 LEU A C 1
ATOM 708 O O . LEU A 1 87 ? 18.081 -2.656 -24.142 1.00 98.25 87 LEU A O 1
ATOM 712 N N . ILE A 1 88 ? 16.343 -1.363 -23.556 1.00 97.81 88 ILE A N 1
ATOM 713 C CA . ILE A 1 88 ? 15.652 -1.444 -24.852 1.00 97.81 88 ILE A CA 1
ATOM 714 C C . ILE A 1 88 ? 16.582 -0.998 -25.989 1.00 97.81 88 ILE A C 1
ATOM 716 O O . ILE A 1 88 ? 16.702 -1.680 -27.002 1.00 97.81 88 ILE A O 1
ATOM 720 N N . ASN A 1 89 ? 17.301 0.112 -25.806 1.00 96.75 89 ASN A N 1
ATOM 721 C CA . ASN A 1 89 ? 18.252 0.607 -26.799 1.00 96.75 89 ASN A CA 1
ATOM 722 C C . ASN A 1 89 ? 19.436 -0.352 -27.015 1.00 96.75 89 ASN A C 1
ATOM 724 O O . ASN A 1 89 ? 19.892 -0.526 -28.139 1.00 96.75 89 ASN A O 1
ATOM 728 N N . GLN A 1 90 ? 19.931 -0.993 -25.951 1.00 97.88 90 GLN A N 1
ATOM 729 C CA . GLN A 1 90 ? 20.971 -2.023 -26.054 1.00 97.88 90 GLN A CA 1
ATOM 730 C C . GLN A 1 90 ? 20.473 -3.246 -26.834 1.00 97.88 90 GLN A C 1
ATOM 732 O O . GLN A 1 90 ? 21.186 -3.717 -27.718 1.00 97.88 90 GLN A O 1
ATOM 737 N N . SER A 1 91 ? 19.250 -3.712 -26.566 1.00 97.50 91 SER A N 1
ATOM 738 C CA . SER A 1 91 ? 18.620 -4.810 -27.308 1.00 97.50 91 SER A CA 1
ATOM 739 C C . SER A 1 91 ? 18.463 -4.481 -28.793 1.00 97.50 91 SER A C 1
ATOM 741 O O . SER A 1 91 ? 18.823 -5.291 -29.641 1.00 97.50 91 SER A O 1
ATOM 743 N N . LEU A 1 92 ? 18.007 -3.271 -29.123 1.00 96.31 92 LEU A N 1
ATOM 744 C CA . LEU A 1 92 ? 17.871 -2.812 -30.508 1.00 96.31 92 LEU A CA 1
ATOM 745 C C . LEU A 1 92 ? 19.219 -2.699 -31.229 1.00 96.31 92 LEU A C 1
ATOM 747 O O . LEU A 1 92 ? 19.351 -3.144 -32.368 1.00 96.31 92 LEU A O 1
ATOM 751 N N . ASN A 1 93 ? 20.235 -2.153 -30.557 1.00 95.31 93 ASN A N 1
ATOM 752 C CA . ASN A 1 93 ? 21.595 -2.104 -31.092 1.00 95.31 93 ASN A CA 1
ATOM 753 C C . ASN A 1 93 ? 22.131 -3.512 -31.373 1.00 95.31 93 ASN A C 1
ATOM 755 O O . ASN A 1 93 ? 22.759 -3.729 -32.407 1.00 95.31 93 ASN A O 1
ATOM 759 N N . TRP A 1 94 ? 21.866 -4.469 -30.480 1.00 96.88 94 TRP A N 1
ATOM 760 C CA . TRP A 1 94 ? 22.267 -5.861 -30.662 1.00 96.88 94 TRP A CA 1
ATOM 761 C C . TRP A 1 94 ? 21.552 -6.515 -31.855 1.00 96.88 94 TRP A C 1
ATOM 763 O O . TRP A 1 94 ? 22.213 -7.102 -32.708 1.00 96.88 94 TRP A O 1
ATOM 773 N N . GLN A 1 95 ? 20.234 -6.334 -31.994 1.00 96.00 95 GLN A N 1
ATOM 774 C CA . GLN A 1 95 ? 19.484 -6.804 -33.170 1.00 96.00 95 GLN A CA 1
ATOM 775 C C . GLN A 1 95 ? 20.035 -6.200 -34.474 1.00 96.00 95 GLN A C 1
ATOM 777 O O . GLN A 1 95 ? 20.212 -6.896 -35.475 1.00 96.00 95 GLN A O 1
ATOM 782 N N . HIS A 1 96 ? 20.365 -4.906 -34.466 1.00 94.38 96 HIS A N 1
ATOM 783 C CA . HIS A 1 96 ? 20.939 -4.230 -35.625 1.00 94.38 96 HIS A CA 1
ATOM 784 C C . HIS A 1 96 ? 22.328 -4.765 -36.007 1.00 94.38 96 HIS A C 1
ATOM 786 O O . HIS A 1 96 ? 22.605 -4.940 -37.192 1.00 94.38 96 HIS A O 1
ATOM 792 N N . GLN A 1 97 ? 23.182 -5.088 -35.030 1.00 94.25 97 GLN A N 1
ATOM 793 C CA . GLN A 1 97 ? 24.502 -5.687 -35.280 1.00 94.25 97 GLN A CA 1
ATOM 794 C C . GLN A 1 97 ? 24.419 -7.051 -35.976 1.00 94.25 97 GLN A C 1
ATOM 796 O O . GLN A 1 97 ? 25.336 -7.418 -36.706 1.00 94.25 97 GLN A O 1
ATOM 801 N N . LEU A 1 98 ? 23.321 -7.785 -35.785 1.00 93.75 98 LEU A N 1
ATOM 802 C CA . LEU A 1 98 ? 23.081 -9.073 -36.440 1.00 93.75 98 LEU A CA 1
ATOM 803 C C . LEU A 1 98 ? 22.482 -8.948 -37.848 1.00 93.75 98 LEU A C 1
ATOM 805 O O . LEU A 1 98 ? 22.274 -9.952 -38.533 1.00 93.75 98 LEU A O 1
ATOM 809 N N . CYS A 1 99 ? 22.189 -7.733 -38.312 1.00 93.69 99 CYS A N 1
ATOM 810 C CA . CYS A 1 99 ? 21.665 -7.530 -39.653 1.00 93.69 99 CYS A CA 1
ATOM 811 C C . CYS A 1 99 ? 22.725 -7.846 -40.716 1.00 93.69 99 CYS A C 1
ATOM 813 O O . CYS A 1 99 ? 23.859 -7.389 -40.636 1.00 93.69 99 CYS A O 1
ATOM 815 N N . LYS A 1 100 ? 22.325 -8.549 -41.786 1.00 91.38 100 LYS A N 1
ATOM 816 C CA . LYS A 1 100 ? 23.229 -8.898 -42.900 1.00 91.38 100 LYS A CA 1
ATOM 817 C C . LYS A 1 100 ? 23.810 -7.676 -43.630 1.00 91.38 100 LYS A C 1
ATOM 819 O O . LYS A 1 100 ? 24.925 -7.754 -44.121 1.00 91.38 100 LYS A O 1
ATOM 824 N N . ASN A 1 101 ? 23.053 -6.576 -43.716 1.00 87.06 101 ASN A N 1
ATOM 825 C CA . ASN A 1 101 ? 23.451 -5.315 -44.360 1.00 87.06 101 ASN A CA 1
ATOM 826 C C . ASN A 1 101 ? 23.024 -4.113 -43.485 1.00 87.06 101 ASN A C 1
ATOM 828 O O . ASN A 1 101 ? 21.962 -3.531 -43.739 1.00 87.06 101 ASN A O 1
ATOM 832 N N . PRO A 1 102 ? 23.783 -3.768 -42.428 1.00 88.06 102 PRO A N 1
ATOM 833 C CA . PRO A 1 102 ? 23.405 -2.715 -41.489 1.00 88.06 102 PRO A CA 1
ATOM 834 C C . PRO A 1 102 ? 23.476 -1.331 -42.145 1.00 88.06 102 PRO A C 1
ATOM 836 O O . PRO A 1 102 ? 24.444 -0.984 -42.821 1.00 88.06 102 PRO A O 1
ATOM 839 N N . ARG A 1 103 ? 22.429 -0.524 -41.956 1.00 87.56 103 ARG A N 1
ATOM 840 C CA . ARG A 1 103 ? 22.386 0.876 -42.403 1.00 87.56 103 ARG A CA 1
ATOM 841 C C . ARG A 1 103 ? 22.868 1.805 -41.283 1.00 87.56 103 ARG A C 1
ATOM 843 O O . ARG A 1 103 ? 22.457 1.583 -40.151 1.00 87.56 103 ARG A O 1
ATOM 850 N N . PRO A 1 104 ? 23.609 2.892 -41.579 1.00 87.38 104 PRO A N 1
ATOM 851 C CA . PRO A 1 104 ? 24.068 3.840 -40.555 1.00 87.38 104 PRO A CA 1
ATOM 852 C C . PRO A 1 104 ? 22.949 4.458 -39.704 1.00 87.38 104 PRO A C 1
ATOM 854 O O . PRO A 1 104 ? 23.168 4.768 -38.540 1.00 87.38 104 PRO A O 1
ATOM 857 N N . ASN A 1 105 ? 21.754 4.631 -40.279 1.00 86.12 105 ASN A N 1
ATOM 858 C CA . ASN A 1 105 ? 20.568 5.113 -39.574 1.00 86.12 105 ASN A CA 1
ATOM 859 C C . ASN A 1 105 ? 19.416 4.107 -39.759 1.00 86.12 105 ASN A C 1
ATOM 861 O O . ASN A 1 105 ? 18.681 4.208 -40.751 1.00 86.12 105 ASN A O 1
ATOM 865 N N . PRO A 1 106 ? 19.300 3.085 -38.891 1.00 88.12 106 PRO A N 1
ATOM 866 C CA . PRO A 1 106 ? 18.226 2.108 -38.984 1.00 88.12 106 PRO A CA 1
ATOM 867 C C . PRO A 1 106 ? 16.890 2.725 -38.567 1.00 88.12 106 PRO A C 1
ATOM 869 O O . PRO A 1 106 ? 16.786 3.378 -37.533 1.00 88.12 106 PRO A O 1
ATOM 872 N N . ASP A 1 107 ? 15.852 2.472 -39.360 1.00 88.31 107 ASP A N 1
ATOM 873 C CA . ASP A 1 107 ? 14.476 2.773 -38.970 1.00 88.31 107 ASP A CA 1
ATOM 874 C C . ASP A 1 107 ? 13.925 1.617 -38.121 1.00 88.31 107 ASP A C 1
ATOM 876 O O . ASP A 1 107 ? 13.810 0.474 -38.586 1.00 88.31 107 ASP A O 1
ATOM 880 N N . ILE A 1 108 ? 13.641 1.897 -36.850 1.00 89.81 108 ILE A N 1
ATOM 881 C CA . ILE A 1 108 ? 13.164 0.912 -35.878 1.00 89.81 108 ILE A CA 1
ATOM 882 C C . ILE A 1 108 ? 11.647 1.016 -35.810 1.00 89.81 108 ILE A C 1
ATOM 884 O O . ILE A 1 108 ? 11.091 1.889 -35.151 1.00 89.81 108 ILE A O 1
ATOM 888 N N . LYS A 1 109 ? 10.974 0.095 -36.498 1.00 91.25 109 LYS A N 1
ATOM 889 C CA . LYS A 1 109 ? 9.517 0.135 -36.674 1.00 91.25 109 LYS A CA 1
ATOM 890 C C . LYS A 1 109 ? 8.735 -0.264 -35.427 1.00 91.25 109 LYS A C 1
ATOM 892 O O . LYS A 1 109 ? 7.600 0.162 -35.251 1.00 91.25 109 LYS A O 1
ATOM 897 N N . THR A 1 110 ? 9.296 -1.149 -34.608 1.00 93.06 110 THR A N 1
ATOM 898 C CA . THR A 1 110 ? 8.581 -1.770 -33.492 1.00 93.06 110 THR A CA 1
ATOM 899 C C . THR A 1 110 ? 9.552 -2.393 -32.493 1.00 93.06 110 THR A C 1
ATOM 901 O O . THR A 1 110 ? 10.678 -2.729 -32.848 1.00 93.06 110 THR A O 1
ATOM 904 N N . LEU A 1 111 ? 9.093 -2.554 -31.250 1.00 96.06 111 LEU A N 1
ATOM 905 C CA . LEU A 1 111 ? 9.759 -3.349 -30.213 1.00 96.06 111 LEU A CA 1
ATOM 906 C C . LEU A 1 111 ? 9.178 -4.769 -30.094 1.00 96.06 111 LEU A C 1
ATOM 908 O O . LEU A 1 111 ? 9.713 -5.582 -29.351 1.00 96.06 111 LEU A O 1
ATOM 912 N N . PHE A 1 112 ? 8.067 -5.059 -30.783 1.00 96.38 112 PHE A N 1
ATOM 913 C CA . PHE A 1 112 ? 7.344 -6.333 -30.670 1.00 96.38 112 PHE A CA 1
ATOM 914 C C . PHE A 1 112 ? 7.945 -7.459 -31.519 1.00 96.38 112 PHE A C 1
ATOM 916 O O . PHE A 1 112 ? 7.660 -8.627 -31.280 1.00 96.38 112 PHE A O 1
ATOM 923 N N . THR A 1 113 ? 8.757 -7.116 -32.514 1.00 94.19 113 THR A N 1
ATOM 924 C CA . THR A 1 113 ? 9.462 -8.065 -33.382 1.00 94.19 113 THR A CA 1
ATOM 925 C C . THR A 1 113 ? 10.883 -7.574 -33.596 1.00 94.19 113 THR A C 1
ATOM 927 O O . THR A 1 113 ? 11.094 -6.362 -33.670 1.00 94.19 113 THR A O 1
ATOM 930 N N . ASP A 1 114 ? 11.834 -8.494 -33.750 1.00 94.50 114 ASP A N 1
ATOM 931 C CA . ASP A 1 114 ? 13.240 -8.135 -33.933 1.00 94.50 114 ASP A CA 1
ATOM 932 C C . ASP A 1 114 ? 13.458 -7.252 -35.167 1.00 94.50 114 ASP A C 1
ATOM 934 O O . ASP A 1 114 ? 12.914 -7.484 -36.254 1.00 94.50 114 ASP A O 1
ATOM 938 N N . HIS A 1 115 ? 14.288 -6.224 -34.998 1.00 92.88 115 HIS A N 1
ATOM 939 C CA . HIS A 1 115 ? 14.696 -5.361 -36.091 1.00 92.88 115 HIS A CA 1
ATOM 940 C C . HIS A 1 115 ? 15.535 -6.139 -37.111 1.00 92.88 115 HIS A C 1
ATOM 942 O O . HIS A 1 115 ? 16.516 -6.797 -36.773 1.00 92.88 115 HIS A O 1
ATOM 948 N N . THR A 1 116 ? 15.193 -5.982 -38.389 1.00 90.25 116 THR A N 1
ATOM 949 C CA . THR A 1 116 ? 16.008 -6.445 -39.513 1.00 90.25 116 THR A CA 1
ATOM 950 C C . THR A 1 116 ? 16.190 -5.315 -40.522 1.00 90.25 116 THR A C 1
ATOM 952 O O . THR A 1 116 ? 15.251 -4.587 -40.852 1.00 90.25 116 THR A O 1
ATOM 955 N N . CYS A 1 117 ? 17.409 -5.150 -41.039 1.00 89.56 117 CYS A N 1
ATOM 956 C CA . CYS A 1 117 ? 17.674 -4.203 -42.119 1.00 89.56 117 CYS A CA 1
ATOM 957 C C . CYS A 1 117 ? 17.235 -4.797 -43.458 1.00 89.56 117 CYS A C 1
ATOM 959 O O . CYS A 1 117 ? 17.709 -5.859 -43.865 1.00 89.56 117 CYS A O 1
ATOM 961 N N . SER A 1 118 ? 16.369 -4.087 -44.183 1.00 78.56 118 SER A N 1
ATOM 962 C CA . SER A 1 118 ? 15.997 -4.482 -45.541 1.00 78.56 118 SER A CA 1
ATOM 963 C C . SER A 1 118 ? 17.214 -4.423 -46.480 1.00 78.56 118 SER A C 1
ATOM 965 O O . SER A 1 118 ? 17.962 -3.434 -46.429 1.00 78.56 118 SER A O 1
ATOM 967 N N . PRO A 1 119 ? 17.397 -5.418 -47.373 1.00 65.12 119 PRO A N 1
ATOM 968 C CA . PRO A 1 119 ? 18.448 -5.391 -48.381 1.00 65.12 119 PRO A CA 1
ATOM 969 C C . PRO A 1 119 ? 18.397 -4.086 -49.176 1.00 65.12 119 PRO A C 1
ATOM 971 O O . PRO A 1 119 ? 17.342 -3.661 -49.647 1.00 65.12 119 PRO A O 1
ATOM 974 N N . SER A 1 120 ? 19.542 -3.424 -49.307 1.00 62.19 120 SER A N 1
ATOM 975 C CA . SER A 1 120 ? 19.715 -2.367 -50.296 1.00 62.19 120 SER A CA 1
ATOM 976 C C . SER A 1 120 ? 19.735 -3.032 -51.668 1.00 62.19 120 SER A C 1
ATOM 978 O O . SER A 1 120 ? 20.800 -3.476 -52.071 1.00 62.19 120 SER A O 1
ATOM 980 N N . ASN A 1 121 ? 18.579 -3.183 -52.324 1.00 53.62 121 ASN A N 1
ATOM 981 C CA . ASN A 1 121 ? 18.438 -3.155 -53.787 1.00 53.62 121 ASN A CA 1
ATOM 982 C C . ASN A 1 121 ? 16.965 -3.271 -54.212 1.00 53.62 121 ASN A C 1
ATOM 984 O O . ASN A 1 121 ? 16.318 -4.284 -53.963 1.00 53.62 121 ASN A O 1
ATOM 988 N N . GLY A 1 122 ? 16.470 -2.232 -54.894 1.00 43.72 122 GLY A N 1
ATOM 989 C CA . GLY A 1 122 ? 15.173 -2.226 -55.574 1.00 43.72 122 GLY A CA 1
ATOM 990 C C . GLY A 1 122 ? 14.584 -0.826 -55.772 1.00 43.72 122 GLY A C 1
ATOM 991 O O . GLY A 1 122 ? 13.764 -0.402 -54.973 1.00 43.72 122 GLY A O 1
ATOM 992 N N . ALA A 1 123 ? 15.028 -0.134 -56.829 1.00 40.78 123 ALA A N 1
ATOM 993 C CA . ALA A 1 123 ? 14.400 1.019 -57.493 1.00 40.78 123 ALA A CA 1
ATOM 994 C C . ALA A 1 123 ? 13.888 2.185 -56.617 1.00 40.78 123 ALA A C 1
ATOM 996 O O . ALA A 1 123 ? 12.750 2.215 -56.151 1.00 40.78 123 ALA A O 1
ATOM 997 N N . ARG A 1 124 ? 14.683 3.260 -56.548 1.00 50.38 124 ARG A N 1
ATOM 998 C CA . ARG A 1 124 ? 14.103 4.600 -56.405 1.00 50.38 124 ARG A CA 1
ATOM 999 C C . ARG A 1 124 ? 13.252 4.835 -57.657 1.00 50.38 124 ARG A C 1
ATOM 1001 O O . ARG A 1 124 ? 13.789 4.781 -58.761 1.00 50.38 124 ARG A O 1
ATOM 1008 N N . ALA A 1 125 ? 11.944 5.024 -57.492 1.00 44.09 125 ALA A N 1
ATOM 1009 C CA . ALA A 1 125 ? 11.069 5.418 -58.592 1.00 44.09 125 ALA A CA 1
ATOM 1010 C C . ALA A 1 125 ? 11.672 6.652 -59.294 1.00 44.09 125 ALA A C 1
ATOM 1012 O O . ALA A 1 125 ? 12.164 7.547 -58.593 1.00 44.09 125 ALA A O 1
ATOM 1013 N N . PRO A 1 126 ? 11.684 6.719 -60.638 1.00 42.34 126 PRO A N 1
ATOM 1014 C CA . PRO A 1 126 ? 12.184 7.898 -61.319 1.00 42.34 126 PRO A CA 1
ATOM 1015 C C . PRO A 1 126 ? 11.241 9.056 -60.999 1.00 42.34 126 PRO A C 1
ATOM 1017 O O . PRO A 1 126 ? 10.071 9.041 -61.373 1.00 42.34 126 PRO A O 1
ATOM 1020 N N . THR A 1 127 ? 11.743 10.059 -60.283 1.00 49.47 127 THR A N 1
ATOM 1021 C CA . THR A 1 127 ? 11.102 11.371 -60.228 1.00 49.47 127 THR A CA 1
ATOM 1022 C C . THR A 1 127 ? 11.156 11.962 -61.636 1.00 49.47 127 THR A C 1
ATOM 1024 O O . THR A 1 127 ? 12.265 12.116 -62.157 1.00 49.47 127 THR A O 1
ATOM 1027 N N . PRO A 1 128 ? 10.019 12.286 -62.275 1.00 41.19 128 PRO A N 1
ATOM 1028 C CA . PRO A 1 128 ? 10.052 12.959 -63.558 1.00 41.19 128 PRO A CA 1
ATOM 1029 C C . PRO A 1 128 ? 10.614 14.365 -63.350 1.00 41.19 128 PRO A C 1
ATOM 1031 O O . PRO A 1 128 ? 10.066 15.175 -62.603 1.00 41.19 128 PRO A O 1
ATOM 1034 N N . VAL A 1 129 ? 11.750 14.626 -63.992 1.00 44.72 129 VAL A N 1
ATOM 1035 C CA . VAL A 1 129 ? 12.298 15.969 -64.155 1.00 44.72 129 VAL A CA 1
ATOM 1036 C C . VAL A 1 129 ? 11.354 16.728 -65.080 1.00 44.72 129 VAL A C 1
ATOM 1038 O O . VAL A 1 129 ? 11.150 16.318 -66.217 1.00 44.72 129 VAL A O 1
ATOM 1041 N N . ASN A 1 130 ? 10.810 17.843 -64.605 1.00 37.38 130 ASN A N 1
ATOM 1042 C CA . ASN A 1 130 ? 10.340 18.914 -65.474 1.00 37.38 130 ASN A CA 1
ATOM 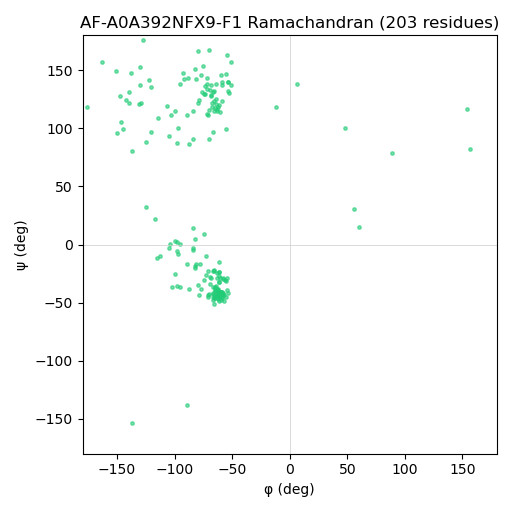1043 C C . ASN A 1 130 ? 10.600 20.250 -64.774 1.00 37.38 130 ASN A C 1
ATOM 1045 O O . ASN A 1 130 ? 9.858 20.658 -63.883 1.00 37.38 130 ASN A O 1
ATOM 1049 N N . LEU A 1 131 ? 11.688 20.914 -65.169 1.00 40.97 131 LEU A N 1
ATOM 1050 C CA . LEU A 1 131 ? 11.770 22.367 -65.073 1.00 40.97 131 LEU A CA 1
ATOM 1051 C C . LEU A 1 131 ? 11.050 22.954 -66.289 1.00 40.97 131 LEU A C 1
ATOM 1053 O O . LEU A 1 131 ? 11.258 22.487 -67.408 1.00 40.97 131 LEU A O 1
ATOM 1057 N N . PRO A 1 132 ? 10.347 24.070 -66.091 1.00 41.31 132 PRO A N 1
ATOM 1058 C CA . PRO A 1 132 ? 10.627 25.223 -66.922 1.00 41.31 132 PRO A CA 1
ATOM 1059 C C . PRO A 1 132 ? 11.067 26.412 -66.070 1.00 41.31 132 PRO A C 1
ATOM 1061 O O . PRO A 1 132 ? 10.505 26.731 -65.025 1.00 41.31 132 PRO A O 1
ATOM 1064 N N . VAL A 1 133 ? 12.118 27.055 -66.567 1.00 39.16 133 VAL A N 1
ATOM 1065 C CA . VAL A 1 133 ? 12.637 28.343 -66.124 1.00 39.16 133 VAL A CA 1
ATOM 1066 C C . VAL A 1 133 ? 11.587 29.419 -66.390 1.00 39.16 133 VAL A C 1
ATOM 1068 O O . VAL A 1 133 ? 11.201 29.623 -67.536 1.00 39.16 133 VAL A O 1
ATOM 1071 N N . THR A 1 134 ? 11.210 30.169 -65.357 1.00 34.47 134 THR A N 1
ATOM 1072 C CA . THR A 1 134 ? 10.665 31.526 -65.504 1.00 34.47 134 THR A CA 1
ATOM 1073 C C . THR A 1 134 ? 11.177 32.399 -64.365 1.00 34.47 134 THR A C 1
ATOM 1075 O O . THR A 1 134 ? 11.064 32.055 -63.191 1.00 34.47 134 THR A O 1
ATOM 1078 N N . ALA A 1 135 ? 11.806 33.505 -64.754 1.00 41.38 135 ALA A N 1
ATOM 1079 C CA . ALA A 1 135 ? 12.479 34.477 -63.908 1.00 41.38 135 ALA A CA 1
ATOM 1080 C C . ALA A 1 135 ? 11.495 35.333 -63.103 1.00 41.38 135 ALA A C 1
ATOM 1082 O O . ALA A 1 135 ? 10.539 35.829 -63.690 1.00 41.38 135 ALA A O 1
ATOM 1083 N N . VAL A 1 136 ? 11.784 35.601 -61.819 1.00 34.03 136 VAL A N 1
ATOM 1084 C CA . VAL A 1 136 ? 11.199 36.734 -61.078 1.00 34.03 136 VAL A CA 1
ATOM 1085 C C . VAL A 1 136 ? 12.179 37.299 -60.026 1.00 34.03 136 VAL A C 1
ATOM 1087 O O . VAL A 1 136 ? 12.747 36.579 -59.214 1.00 34.03 136 VAL A O 1
ATOM 1090 N N . ALA A 1 137 ? 12.354 38.618 -60.141 1.00 34.91 137 ALA A N 1
ATOM 1091 C CA . ALA A 1 137 ? 12.812 39.706 -59.264 1.00 34.91 137 ALA A CA 1
ATOM 1092 C C . ALA A 1 137 ? 13.385 39.494 -57.829 1.00 34.91 137 ALA A C 1
ATOM 1094 O O . ALA A 1 137 ? 12.820 38.823 -56.974 1.00 34.91 137 ALA A O 1
ATOM 1095 N N . LYS A 1 138 ? 14.457 40.263 -57.557 1.00 35.09 138 LYS A N 1
ATOM 1096 C CA . LYS A 1 138 ? 14.944 40.834 -56.261 1.00 35.09 138 LYS A CA 1
ATOM 1097 C C . LYS A 1 138 ? 13.963 41.950 -55.780 1.00 35.09 138 LYS A C 1
ATOM 1099 O O . LYS A 1 138 ? 13.254 42.409 -56.677 1.00 35.09 138 LYS A O 1
ATOM 1104 N N . PRO A 1 139 ? 13.930 42.528 -54.537 1.00 41.59 139 PRO A N 1
ATOM 1105 C CA . PRO A 1 139 ? 14.793 42.493 -53.316 1.00 41.59 139 PRO A CA 1
ATOM 1106 C C . PRO A 1 139 ? 13.933 42.366 -51.993 1.00 41.59 139 PRO A C 1
ATOM 1108 O O . PRO A 1 139 ? 12.815 41.879 -52.122 1.00 41.59 139 PRO A O 1
ATOM 1111 N N . PRO A 1 140 ? 14.306 42.801 -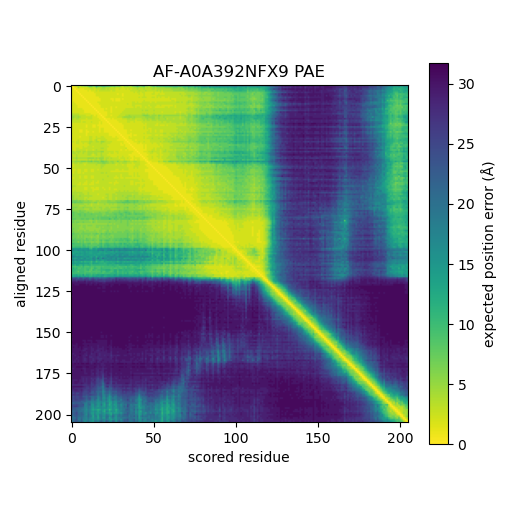50.747 1.00 43.34 140 PRO A N 1
ATOM 1112 C CA . PRO A 1 140 ? 15.566 43.301 -50.179 1.00 43.34 140 PRO A CA 1
ATOM 1113 C C . PRO A 1 140 ? 16.070 42.597 -48.887 1.00 43.34 140 PRO A C 1
ATOM 1115 O O . PRO A 1 140 ? 15.463 41.709 -48.301 1.00 43.34 140 PRO A O 1
ATOM 1118 N N . SER A 1 141 ? 17.256 43.061 -48.503 1.00 39.28 141 SER A N 1
ATOM 1119 C CA . SER A 1 141 ? 18.129 42.804 -47.354 1.00 39.28 141 SER A CA 1
ATOM 1120 C C . SER A 1 141 ? 17.534 42.984 -45.951 1.00 39.28 141 SER A C 1
ATOM 1122 O O . SER A 1 141 ? 16.839 43.967 -45.706 1.00 39.28 141 SER A O 1
ATOM 1124 N N . TYR A 1 142 ? 18.000 42.158 -45.004 1.00 34.09 142 TYR A N 1
ATOM 1125 C CA . TYR A 1 142 ? 18.045 42.473 -43.570 1.00 34.09 142 TYR A CA 1
ATOM 1126 C C . TYR A 1 142 ? 19.436 42.183 -42.965 1.00 34.09 142 TYR A C 1
ATOM 1128 O O . TYR A 1 142 ? 20.211 41.384 -43.486 1.00 34.09 142 TYR A O 1
ATOM 1136 N N . VAL A 1 143 ? 19.734 42.935 -41.905 1.00 38.34 143 VAL A N 1
ATOM 1137 C CA . VAL A 1 143 ? 21.032 43.287 -41.290 1.00 38.34 143 VAL A CA 1
ATOM 1138 C C . VAL A 1 143 ? 21.562 42.187 -40.336 1.00 38.34 143 VAL A C 1
ATOM 1140 O O . VAL A 1 143 ? 20.745 41.485 -39.742 1.00 38.34 143 VAL A O 1
ATOM 1143 N N . PRO A 1 144 ? 22.894 42.019 -40.152 1.00 46.06 144 PRO A N 1
ATOM 1144 C CA . PRO A 1 144 ? 23.484 40.912 -39.391 1.00 46.06 144 PRO A CA 1
ATOM 1145 C C . PRO A 1 144 ? 23.736 41.251 -37.910 1.00 46.06 144 PRO A C 1
ATOM 1147 O O . PRO A 1 144 ? 24.129 42.372 -37.589 1.00 46.06 144 PRO A O 1
ATOM 1150 N N . LEU A 1 145 ? 23.631 40.256 -37.019 1.00 38.34 145 LEU A N 1
ATOM 1151 C CA . LEU A 1 145 ? 24.177 40.319 -35.657 1.00 38.34 145 LEU A CA 1
ATOM 1152 C C . LEU A 1 145 ? 25.039 39.084 -35.342 1.00 38.34 145 LEU A C 1
ATOM 1154 O O . LEU A 1 145 ? 24.548 37.962 -35.326 1.00 38.34 145 LEU A O 1
ATOM 1158 N N . GLY A 1 146 ? 26.303 39.339 -34.995 1.00 34.00 146 GLY A N 1
ATOM 1159 C CA . GLY A 1 146 ? 26.910 38.742 -33.800 1.00 34.00 146 GLY A CA 1
ATOM 1160 C C . GLY A 1 146 ? 27.603 37.384 -33.916 1.00 34.00 146 GLY A C 1
ATOM 1161 O O . GLY A 1 146 ? 27.091 36.371 -33.465 1.00 34.00 146 GLY A O 1
ATOM 1162 N N . VAL A 1 147 ? 28.829 37.427 -34.434 1.00 34.91 147 VAL A N 1
ATOM 1163 C CA . VAL A 1 147 ? 30.022 36.629 -34.092 1.00 34.91 147 VAL A CA 1
ATOM 1164 C C . VAL A 1 147 ? 29.934 35.799 -32.792 1.00 34.91 147 VAL A C 1
ATOM 1166 O O . VAL A 1 147 ? 29.940 36.355 -31.698 1.00 34.91 147 VAL A O 1
ATOM 1169 N N . HIS A 1 148 ? 30.036 34.471 -32.911 1.00 37.78 148 HIS A N 1
ATOM 1170 C CA . HIS A 1 148 ? 30.732 33.645 -31.919 1.00 37.78 148 HIS A CA 1
ATOM 1171 C C . HIS A 1 148 ? 31.556 32.560 -32.622 1.00 37.78 148 HIS A C 1
ATOM 1173 O O . HIS A 1 148 ? 31.057 31.786 -33.437 1.00 37.78 148 HIS A O 1
ATOM 1179 N N . ALA A 1 149 ? 32.855 32.588 -32.340 1.00 33.38 149 ALA A N 1
ATOM 1180 C CA . ALA A 1 149 ? 33.903 31.784 -32.943 1.00 33.38 149 ALA A CA 1
ATOM 1181 C C . ALA A 1 149 ? 33.934 30.339 -32.413 1.00 33.38 149 ALA A C 1
ATOM 1183 O O . ALA A 1 149 ? 33.737 30.112 -31.221 1.00 33.38 149 ALA A O 1
ATOM 1184 N N . GLY A 1 150 ? 34.293 29.393 -33.288 1.00 39.84 150 GLY A N 1
ATOM 1185 C CA . GLY A 1 150 ? 34.801 28.071 -32.905 1.00 39.84 150 GLY A CA 1
ATOM 1186 C C . GLY A 1 150 ? 34.555 26.980 -33.960 1.00 39.84 150 GLY A C 1
ATOM 1187 O O . GLY A 1 150 ? 33.397 26.679 -34.236 1.00 39.84 150 GLY A O 1
ATOM 1188 N N . PRO A 1 151 ? 35.597 26.370 -34.563 1.00 40.91 151 PRO A N 1
ATOM 1189 C CA . PRO A 1 151 ? 35.429 25.274 -35.516 1.00 40.91 151 PRO A CA 1
ATOM 1190 C C . PRO A 1 151 ? 35.039 23.957 -34.824 1.00 40.91 151 PRO A C 1
ATOM 1192 O O . PRO A 1 151 ? 35.620 23.566 -33.813 1.00 40.91 151 PRO A O 1
ATOM 1195 N N . PHE A 1 152 ? 34.072 23.251 -35.412 1.00 35.53 152 PHE A N 1
ATOM 1196 C CA . PHE A 1 152 ? 33.669 21.899 -35.027 1.00 35.53 152 PHE A CA 1
ATOM 1197 C C . PHE A 1 152 ? 34.801 20.899 -35.308 1.00 35.53 152 PHE A C 1
ATOM 1199 O O . PHE A 1 152 ? 35.241 20.762 -36.449 1.00 35.53 152 PHE A O 1
ATOM 1206 N N . GLN A 1 153 ? 35.243 20.169 -34.281 1.00 43.53 153 GLN A N 1
ATOM 1207 C CA . GLN A 1 153 ? 36.097 18.991 -34.443 1.00 43.53 153 GLN A CA 1
ATOM 1208 C C . GLN A 1 153 ? 35.247 17.705 -34.451 1.00 43.53 153 GLN A C 1
ATOM 1210 O O . GLN A 1 153 ? 34.342 17.578 -33.623 1.00 43.53 153 GLN A O 1
ATOM 1215 N N . PRO A 1 154 ? 35.526 16.732 -35.337 1.00 39.59 154 PRO A N 1
ATOM 1216 C CA . PRO A 1 154 ? 34.915 15.408 -35.279 1.00 39.59 154 PRO A CA 1
ATOM 1217 C C . PRO A 1 154 ? 35.551 14.562 -34.162 1.00 39.59 154 PRO A C 1
ATOM 1219 O O . PRO A 1 154 ? 36.773 14.464 -34.057 1.00 39.59 154 PRO A O 1
ATOM 1222 N N . ALA A 1 155 ? 34.715 13.945 -33.324 1.00 37.47 155 ALA A N 1
ATOM 1223 C CA . ALA A 1 155 ? 35.152 13.022 -32.278 1.00 37.47 155 ALA A CA 1
ATOM 1224 C C . ALA A 1 155 ? 35.636 11.682 -32.879 1.00 37.47 155 ALA A C 1
ATOM 1226 O O . ALA A 1 155 ? 35.030 11.195 -33.837 1.00 37.47 155 ALA A O 1
ATOM 1227 N N . PRO A 1 156 ? 36.685 11.049 -32.319 1.00 38.44 156 PRO A N 1
ATOM 1228 C CA . PRO A 1 156 ? 37.168 9.761 -32.792 1.00 38.44 156 PRO A CA 1
ATOM 1229 C C . PRO A 1 156 ? 36.234 8.622 -32.362 1.00 38.44 156 PRO A C 1
ATOM 1231 O O . PRO A 1 156 ? 35.905 8.447 -31.188 1.00 38.44 156 PRO A O 1
ATOM 1234 N N . THR A 1 157 ? 35.851 7.803 -33.336 1.00 40.09 157 THR A N 1
ATOM 1235 C CA . THR A 1 157 ? 35.325 6.450 -33.155 1.00 40.09 157 THR A CA 1
ATOM 1236 C C . THR A 1 157 ? 36.359 5.571 -32.455 1.00 40.09 157 THR A C 1
ATOM 1238 O O . THR A 1 157 ? 37.381 5.227 -33.043 1.00 40.09 157 THR A O 1
ATOM 1241 N N . ALA A 1 158 ? 36.058 5.143 -31.231 1.00 33.69 158 ALA A N 1
ATOM 1242 C CA . ALA A 1 158 ? 36.688 3.988 -30.604 1.00 33.69 158 ALA A CA 1
ATOM 1243 C C . ALA A 1 158 ? 35.592 2.970 -30.268 1.00 33.69 158 ALA A C 1
ATOM 1245 O O . ALA A 1 158 ? 34.887 3.085 -29.266 1.00 33.69 158 ALA A O 1
ATOM 1246 N N . ALA A 1 159 ? 35.418 1.988 -31.151 1.00 37.09 159 ALA A N 1
ATOM 1247 C CA . ALA A 1 159 ? 34.627 0.801 -30.871 1.00 37.09 159 ALA A CA 1
ATOM 1248 C C . ALA A 1 159 ? 35.403 -0.064 -29.868 1.00 37.09 159 ALA A C 1
ATOM 1250 O O . ALA A 1 159 ? 36.464 -0.591 -30.195 1.00 37.09 159 ALA A O 1
ATOM 1251 N N . ASN A 1 160 ? 34.896 -0.204 -28.642 1.00 35.06 160 ASN A N 1
ATOM 1252 C CA . ASN A 1 160 ? 35.395 -1.220 -27.720 1.00 35.06 160 ASN A CA 1
ATOM 1253 C C . ASN A 1 160 ? 34.591 -2.509 -27.931 1.00 35.06 160 ASN A C 1
ATOM 1255 O O . ASN A 1 160 ? 33.398 -2.570 -27.637 1.00 35.06 160 ASN A O 1
ATOM 1259 N N . VAL A 1 161 ? 35.269 -3.519 -28.469 1.00 39.16 161 VAL A N 1
ATOM 1260 C CA . VAL A 1 161 ? 34.729 -4.818 -28.890 1.00 39.16 161 VAL A CA 1
ATOM 1261 C C . VAL A 1 161 ? 34.570 -5.839 -27.751 1.00 39.16 161 VAL A C 1
ATOM 1263 O O . VAL A 1 161 ? 34.138 -6.954 -28.013 1.00 39.16 161 VAL A O 1
ATOM 1266 N N . ASN A 1 162 ? 34.814 -5.485 -26.480 1.00 41.56 162 ASN A N 1
ATOM 1267 C CA . ASN A 1 162 ? 34.871 -6.476 -25.387 1.00 41.56 162 ASN A CA 1
ATOM 1268 C C . ASN A 1 162 ? 33.814 -6.345 -24.266 1.00 41.56 162 ASN A C 1
ATOM 1270 O O . ASN A 1 162 ? 33.990 -6.902 -23.185 1.00 41.56 162 ASN A O 1
ATOM 1274 N N . ALA A 1 163 ? 32.672 -5.691 -24.489 1.00 43.66 163 ALA A N 1
ATOM 1275 C CA . ALA A 1 163 ? 31.648 -5.524 -23.440 1.00 43.66 163 ALA A CA 1
ATOM 1276 C C . ALA A 1 163 ? 30.657 -6.707 -23.274 1.00 43.66 163 ALA A C 1
ATOM 1278 O O . ALA A 1 163 ? 29.623 -6.551 -22.626 1.00 43.66 163 ALA A O 1
ATOM 1279 N N . LEU A 1 164 ? 30.939 -7.883 -23.850 1.00 45.47 164 LEU A N 1
ATOM 1280 C CA . LEU A 1 164 ? 30.014 -9.032 -23.875 1.00 45.47 164 LEU A CA 1
ATOM 1281 C C . LEU A 1 164 ? 30.266 -10.103 -22.795 1.00 45.47 164 LEU A C 1
ATOM 1283 O O . LEU A 1 164 ? 29.445 -11.004 -22.646 1.00 45.47 164 LEU A O 1
ATOM 1287 N N . ALA A 1 165 ? 31.333 -9.999 -21.995 1.00 41.22 165 ALA A N 1
ATOM 1288 C CA . ALA A 1 165 ? 31.720 -11.046 -21.036 1.00 41.22 165 ALA A CA 1
ATOM 1289 C C . ALA A 1 165 ? 31.213 -10.853 -19.584 1.00 41.22 165 ALA A C 1
ATOM 1291 O O . ALA A 1 165 ? 31.514 -11.671 -18.722 1.00 41.22 165 ALA A O 1
ATOM 1292 N N . GLY A 1 166 ? 30.458 -9.789 -19.281 1.00 42.31 166 GLY A N 1
ATOM 1293 C CA . GLY A 1 166 ? 30.183 -9.385 -17.889 1.00 42.31 166 GLY A CA 1
ATOM 1294 C C . GLY A 1 166 ? 28.789 -9.676 -17.318 1.00 42.31 166 GLY A C 1
ATOM 1295 O O . GLY A 1 166 ? 28.551 -9.353 -16.159 1.00 42.31 166 GLY A O 1
ATOM 1296 N N . TRP A 1 167 ? 27.843 -10.224 -18.087 1.00 49.66 167 TRP A N 1
ATOM 1297 C CA . TRP A 1 167 ? 26.427 -10.255 -17.674 1.00 49.66 167 TRP A CA 1
ATOM 1298 C C . TRP A 1 167 ? 25.951 -11.573 -17.038 1.00 49.66 167 TRP A C 1
ATOM 1300 O O . TRP A 1 167 ? 24.787 -11.666 -16.660 1.00 49.66 167 TRP A O 1
ATOM 1310 N N . MET A 1 168 ? 26.835 -12.564 -16.859 1.00 44.31 168 MET A N 1
ATOM 1311 C CA . MET A 1 168 ? 26.491 -13.869 -16.261 1.00 44.31 168 MET A CA 1
ATOM 1312 C C . MET A 1 168 ? 27.346 -14.266 -15.045 1.00 44.31 168 MET A C 1
ATOM 1314 O O . MET A 1 168 ? 27.572 -15.448 -14.809 1.00 44.31 168 MET A O 1
ATOM 1318 N N . VAL A 1 169 ? 27.798 -13.311 -14.229 1.00 36.19 169 VAL A N 1
ATOM 1319 C CA . VAL A 1 169 ? 28.352 -13.639 -12.902 1.00 36.19 169 VAL A CA 1
ATOM 1320 C C . VAL A 1 169 ? 27.330 -13.258 -11.837 1.00 36.19 169 VAL A C 1
ATOM 1322 O O . VAL A 1 169 ? 27.271 -12.117 -11.392 1.00 36.19 169 VAL A O 1
ATOM 1325 N N . ASN A 1 170 ? 26.506 -14.231 -11.450 1.00 40.41 170 ASN A N 1
ATOM 1326 C CA . ASN A 1 170 ? 25.624 -14.154 -10.291 1.00 40.41 170 ASN A CA 1
ATOM 1327 C C . ASN A 1 170 ? 26.108 -15.197 -9.268 1.00 40.41 170 ASN A C 1
ATOM 1329 O O . ASN A 1 170 ? 25.949 -16.391 -9.526 1.00 40.41 170 ASN A O 1
ATOM 1333 N N . PRO A 1 171 ? 26.715 -14.817 -8.130 1.00 37.91 171 PRO A N 1
ATOM 1334 C CA . PRO A 1 171 ? 27.032 -15.765 -7.078 1.00 37.91 171 PRO A CA 1
ATOM 1335 C C . PRO A 1 171 ? 25.809 -15.875 -6.167 1.00 37.91 171 PRO A C 1
ATOM 1337 O O . PRO A 1 171 ? 25.696 -15.150 -5.186 1.00 37.91 171 PRO A O 1
ATOM 1340 N N . ASN A 1 172 ? 24.860 -16.750 -6.498 1.00 35.91 172 ASN A N 1
ATOM 1341 C CA . ASN A 1 172 ? 23.849 -17.152 -5.522 1.00 35.91 172 ASN A CA 1
ATOM 1342 C C . ASN A 1 172 ? 23.455 -18.620 -5.749 1.00 35.91 172 ASN A C 1
ATOM 1344 O O . ASN A 1 172 ? 22.771 -18.916 -6.733 1.00 35.91 172 ASN A O 1
ATOM 1348 N N . PRO A 1 173 ? 23.902 -19.560 -4.896 1.00 37.56 173 PRO A N 1
ATOM 1349 C CA . PRO A 1 173 ? 23.478 -20.948 -4.994 1.00 37.56 173 PRO A CA 1
ATOM 1350 C C . PRO A 1 173 ? 21.993 -21.053 -4.627 1.00 37.56 173 PRO A C 1
ATOM 1352 O O . PRO A 1 173 ? 21.548 -20.559 -3.593 1.00 37.56 173 PRO A O 1
ATOM 1355 N N . SER A 1 174 ? 21.220 -21.688 -5.507 1.00 31.22 174 SER A N 1
ATOM 1356 C CA . SER A 1 174 ? 19.833 -22.060 -5.231 1.00 31.22 174 SER A CA 1
ATOM 1357 C C . SER A 1 174 ? 19.816 -23.180 -4.195 1.00 31.22 174 SER A C 1
ATOM 1359 O O . SER A 1 174 ? 20.286 -24.280 -4.477 1.00 31.22 174 SER A O 1
ATOM 1361 N N . SER A 1 175 ? 19.253 -22.914 -3.017 1.00 31.25 175 SER A N 1
ATOM 1362 C CA . SER A 1 175 ? 18.935 -23.948 -2.030 1.00 31.25 175 SER A CA 1
ATOM 1363 C C . SER A 1 175 ? 17.439 -24.233 -2.055 1.00 31.25 175 SER A C 1
ATOM 1365 O O . SER A 1 175 ? 16.618 -23.405 -1.667 1.00 31.25 175 SER A O 1
ATOM 1367 N N . SER A 1 176 ? 17.114 -25.431 -2.531 1.00 39.03 176 SER A N 1
ATOM 1368 C CA . SER A 1 176 ? 15.824 -26.099 -2.376 1.00 39.03 176 SER A CA 1
ATOM 1369 C C . SER A 1 176 ? 15.582 -26.407 -0.899 1.00 39.03 176 SER A C 1
ATOM 1371 O O . SER A 1 176 ? 16.320 -27.212 -0.335 1.00 39.03 176 SER A O 1
ATOM 1373 N N . ILE A 1 177 ? 14.543 -25.828 -0.287 1.00 33.56 177 ILE A N 1
ATOM 1374 C CA . ILE A 1 177 ? 14.004 -26.289 1.001 1.00 33.56 177 ILE A CA 1
ATOM 1375 C C . ILE A 1 177 ? 12.468 -26.217 0.962 1.00 33.56 177 ILE A C 1
ATOM 1377 O O . ILE A 1 177 ? 11.881 -25.229 0.529 1.00 33.56 177 ILE A O 1
ATOM 1381 N N . GLN A 1 178 ? 11.864 -27.328 1.380 1.00 37.28 178 GLN A N 1
ATOM 1382 C CA . GLN A 1 178 ? 10.438 -27.649 1.504 1.00 37.28 178 GLN A CA 1
ATOM 1383 C C . GLN A 1 178 ? 9.632 -26.634 2.350 1.00 37.28 178 GLN A C 1
ATOM 1385 O O . GLN A 1 178 ? 10.228 -25.878 3.118 1.00 37.28 178 GLN A O 1
ATOM 1390 N N . PRO A 1 179 ? 8.282 -26.615 2.265 1.00 31.31 179 PRO A N 1
ATOM 1391 C CA . PRO A 1 179 ? 7.471 -25.647 3.004 1.00 31.31 179 PRO A CA 1
ATOM 1392 C C . PRO A 1 179 ? 7.414 -25.988 4.503 1.00 31.31 179 PRO A C 1
ATOM 1394 O O . PRO A 1 179 ? 7.048 -27.115 4.842 1.00 31.31 179 PRO A O 1
ATOM 1397 N N . PRO A 1 180 ? 7.680 -25.042 5.422 1.00 35.38 180 PRO A N 1
ATOM 1398 C CA . PRO A 1 180 ? 7.241 -25.172 6.798 1.00 35.38 180 PRO A CA 1
ATOM 1399 C C . PRO A 1 180 ? 5.833 -24.591 6.968 1.00 35.38 180 PRO A C 1
ATOM 1401 O O . PRO A 1 180 ? 5.452 -23.598 6.346 1.00 35.38 180 PRO A O 1
ATOM 1404 N N . ALA A 1 181 ? 5.074 -25.265 7.826 1.00 31.25 181 ALA A N 1
ATOM 1405 C CA . ALA A 1 181 ? 3.715 -24.962 8.241 1.00 31.25 181 ALA A CA 1
ATOM 1406 C C . ALA A 1 181 ? 3.511 -23.511 8.716 1.00 31.25 181 ALA A C 1
ATOM 1408 O O . ALA A 1 181 ? 4.439 -22.844 9.169 1.00 31.25 181 ALA A O 1
ATOM 1409 N N . LEU A 1 182 ? 2.255 -23.060 8.652 1.00 35.00 182 LEU A N 1
ATOM 1410 C CA .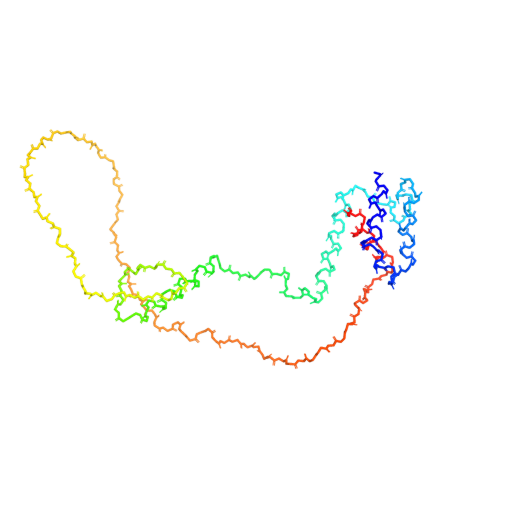 LEU A 1 182 ? 1.770 -21.804 9.221 1.00 35.00 182 LEU A CA 1
ATOM 1411 C C . LEU A 1 182 ? 2.095 -21.745 10.722 1.00 35.00 182 LEU A C 1
ATOM 1413 O O . LEU A 1 182 ? 1.382 -22.315 11.543 1.00 35.00 182 LEU A O 1
ATOM 1417 N N . VAL A 1 183 ? 3.167 -21.046 11.083 1.00 28.20 183 VAL A N 1
ATOM 1418 C CA . VAL A 1 183 ? 3.426 -20.616 12.459 1.00 28.20 183 VAL A CA 1
ATOM 1419 C C . VAL A 1 183 ? 3.011 -19.159 12.574 1.00 28.20 183 VAL A C 1
ATOM 1421 O O . VAL A 1 183 ? 3.570 -18.281 11.918 1.00 28.20 183 VAL A O 1
ATOM 1424 N N . ALA A 1 184 ? 1.983 -18.925 13.388 1.00 31.36 184 ALA A N 1
ATOM 1425 C CA . ALA A 1 184 ? 1.547 -17.599 13.780 1.00 31.36 184 ALA A CA 1
ATOM 1426 C C . ALA A 1 184 ? 2.707 -16.869 14.467 1.00 31.36 184 ALA A C 1
ATOM 1428 O O . ALA A 1 184 ? 3.268 -17.350 15.452 1.00 31.36 184 ALA A O 1
ATOM 1429 N N . SER A 1 185 ? 3.071 -15.706 13.938 1.00 30.53 185 SER A N 1
ATOM 1430 C CA . SER A 1 185 ? 4.034 -14.806 14.559 1.00 30.53 185 SER A CA 1
ATOM 1431 C C . SER A 1 185 ? 3.429 -14.264 15.856 1.00 30.53 185 SER A C 1
ATOM 1433 O O . SER A 1 185 ? 2.649 -13.313 15.830 1.00 30.53 185 SER A O 1
ATOM 1435 N N . SER A 1 186 ? 3.757 -14.865 17.001 1.00 35.06 186 SER A N 1
ATOM 1436 C CA . SER A 1 186 ? 3.488 -14.247 18.299 1.00 35.06 186 SER A CA 1
ATOM 1437 C C . SER A 1 186 ? 4.287 -12.950 18.391 1.00 35.06 186 SER A C 1
ATOM 1439 O O . SER A 1 186 ? 5.516 -12.968 18.373 1.00 35.06 186 SER A O 1
ATOM 1441 N N . MET A 1 187 ? 3.580 -11.824 18.463 1.00 39.25 187 MET A N 1
ATOM 1442 C CA . MET A 1 187 ? 4.163 -10.513 18.736 1.00 39.25 187 MET A CA 1
ATOM 1443 C C . MET A 1 187 ? 4.791 -10.530 20.139 1.00 39.25 187 MET A C 1
ATOM 1445 O O . MET A 1 187 ? 4.056 -10.704 21.112 1.00 39.25 187 MET A O 1
ATOM 1449 N N . PRO A 1 188 ? 6.116 -10.353 20.290 1.00 32.09 188 PRO A N 1
ATOM 1450 C CA . PRO A 1 188 ? 6.728 -10.208 21.597 1.00 32.09 188 PRO A CA 1
ATOM 1451 C C . PRO A 1 188 ? 6.595 -8.740 22.009 1.00 32.09 188 PRO A C 1
ATOM 1453 O O . PRO A 1 188 ? 7.429 -7.898 21.687 1.00 32.09 188 PRO A O 1
ATOM 1456 N N . GLY A 1 189 ? 5.499 -8.428 22.690 1.00 36.22 189 GLY A N 1
ATOM 1457 C CA . GLY A 1 189 ? 5.270 -7.145 23.339 1.00 36.22 189 GLY A CA 1
ATOM 1458 C C . GLY A 1 189 ? 4.354 -7.346 24.546 1.00 36.22 189 GLY A C 1
ATOM 1459 O O . GLY A 1 189 ? 3.534 -8.267 24.527 1.00 36.22 189 GLY A O 1
ATOM 1460 N N . PRO A 1 190 ? 4.485 -6.541 25.614 1.00 32.66 190 PRO A N 1
ATOM 1461 C CA . PRO A 1 190 ? 3.576 -6.622 26.752 1.00 32.66 190 PRO A CA 1
ATOM 1462 C C . PRO A 1 190 ? 2.121 -6.503 26.258 1.00 32.66 190 PRO A C 1
ATOM 1464 O O . PRO A 1 190 ? 1.855 -5.692 25.365 1.00 32.66 190 PRO A O 1
ATOM 1467 N N . PRO A 1 191 ? 1.170 -7.277 26.814 1.00 41.12 191 PRO A N 1
ATOM 1468 C CA . PRO A 1 191 ? -0.194 -7.408 26.280 1.00 41.12 191 PRO A CA 1
ATOM 1469 C C . PRO A 1 191 ? -0.913 -6.058 26.104 1.00 41.12 191 PRO A C 1
ATOM 1471 O O . PRO A 1 191 ? -1.682 -5.873 25.163 1.00 41.12 191 PRO A O 1
ATOM 1474 N N . HIS A 1 192 ? -0.564 -5.068 26.931 1.00 39.59 192 HIS A N 1
ATOM 1475 C CA . HIS A 1 192 ? -1.080 -3.702 26.853 1.00 39.59 192 HIS A CA 1
ATOM 1476 C C . HIS A 1 192 ? -0.622 -2.907 25.615 1.00 39.59 192 HIS A C 1
ATOM 1478 O O . HIS A 1 192 ? -1.362 -2.047 25.151 1.00 39.59 192 HIS A O 1
ATOM 1484 N N . GLN A 1 193 ? 0.557 -3.176 25.038 1.00 41.66 193 GLN A N 1
ATOM 1485 C CA . GLN A 1 193 ? 0.998 -2.514 23.798 1.00 41.66 193 GLN A CA 1
ATOM 1486 C C . GLN A 1 193 ? 0.347 -3.133 22.556 1.00 41.66 193 GLN A C 1
ATOM 1488 O O . GLN A 1 193 ? -0.004 -2.406 21.630 1.00 41.66 193 GLN A O 1
ATOM 1493 N N . GLY A 1 194 ? 0.118 -4.451 22.558 1.00 43.88 194 GLY A N 1
ATOM 1494 C CA . GLY A 1 194 ? -0.593 -5.141 21.477 1.00 43.88 194 GLY A CA 1
ATOM 1495 C C . GLY A 1 194 ? -2.030 -4.642 21.311 1.00 43.88 194 GLY A C 1
ATOM 1496 O O . GLY A 1 194 ? -2.458 -4.387 20.188 1.00 43.88 194 GLY A O 1
ATOM 1497 N N . MET A 1 195 ? -2.732 -4.407 22.426 1.00 45.72 195 MET A N 1
ATOM 1498 C CA . MET A 1 195 ? -4.068 -3.801 22.436 1.00 45.72 195 MET A CA 1
ATOM 1499 C C . MET A 1 195 ? -4.098 -2.411 21.814 1.00 45.72 195 MET A C 1
ATOM 1501 O O . MET A 1 195 ? -4.954 -2.144 20.981 1.00 45.72 195 MET A O 1
ATOM 1505 N N . VAL A 1 196 ? -3.166 -1.530 22.191 1.00 48.41 196 VAL A N 1
ATOM 1506 C CA . VAL A 1 196 ? -3.147 -0.148 21.691 1.00 48.41 196 VAL A CA 1
ATOM 1507 C C . VAL A 1 196 ? -2.882 -0.131 20.192 1.00 48.41 196 VAL A C 1
ATOM 1509 O O . VAL A 1 196 ? -3.527 0.629 19.482 1.00 48.41 196 VAL A O 1
ATOM 1512 N N . VAL A 1 197 ? -1.989 -0.985 19.690 1.00 49.72 197 VAL A N 1
ATOM 1513 C CA . VAL A 1 197 ? -1.687 -1.055 18.256 1.00 49.72 197 VAL A CA 1
ATOM 1514 C C . VAL A 1 197 ? -2.849 -1.665 17.473 1.00 49.72 197 VAL A C 1
ATOM 1516 O O . VAL A 1 197 ? -3.221 -1.103 16.450 1.00 49.72 197 VAL A O 1
ATOM 1519 N N . LEU A 1 198 ? -3.480 -2.744 17.958 1.00 52.41 198 LEU A N 1
ATOM 1520 C CA . LEU A 1 198 ? -4.649 -3.325 17.290 1.00 52.41 198 LEU A CA 1
ATOM 1521 C C . LEU A 1 198 ? -5.845 -2.358 17.321 1.00 52.41 198 LEU A C 1
ATOM 1523 O O . LEU A 1 198 ? -6.373 -2.041 16.262 1.00 52.41 198 LEU A O 1
ATOM 1527 N N . LEU A 1 199 ? -6.229 -1.815 18.487 1.00 52.00 199 LEU A N 1
ATOM 1528 C CA . LEU A 1 199 ? -7.339 -0.853 18.593 1.00 52.00 199 LEU A CA 1
ATOM 1529 C C . LEU A 1 199 ? -7.064 0.428 17.803 1.00 52.00 199 LEU A C 1
ATOM 1531 O O . LEU A 1 199 ? -7.966 0.929 17.137 1.00 52.00 199 LEU A O 1
ATOM 1535 N N . SER A 1 200 ? -5.835 0.954 17.828 1.00 45.25 200 SER A N 1
ATOM 1536 C CA . SER A 1 200 ? -5.493 2.161 17.059 1.00 45.25 200 SER A CA 1
ATOM 1537 C C . SER A 1 200 ? -5.485 1.900 15.555 1.00 45.25 200 SER A C 1
ATOM 1539 O O . SER A 1 200 ? -5.885 2.785 14.808 1.00 45.25 200 SER A O 1
ATOM 1541 N N . CYS A 1 201 ? -5.084 0.697 15.116 1.00 42.47 201 CYS A N 1
ATOM 1542 C CA . CYS A 1 201 ? -5.215 0.236 13.728 1.00 42.47 201 CYS A CA 1
ATOM 1543 C C . CYS A 1 201 ? -6.674 0.137 13.265 1.00 42.47 201 CYS A C 1
ATOM 1545 O O . CYS A 1 201 ? -6.959 0.291 12.081 1.00 42.47 201 CYS A O 1
ATOM 1547 N N . ILE A 1 202 ? -7.586 -0.113 14.201 1.00 48.38 202 ILE A N 1
ATOM 1548 C CA . ILE A 1 202 ? -8.982 -0.459 13.947 1.00 48.38 202 ILE A CA 1
ATOM 1549 C C . ILE A 1 202 ? -9.918 0.766 14.010 1.00 48.38 202 ILE A C 1
ATOM 1551 O O . ILE A 1 202 ? -10.822 0.879 13.194 1.00 48.38 202 ILE A O 1
ATOM 1555 N N . LEU A 1 203 ? -9.676 1.725 14.913 1.00 43.84 203 LEU A N 1
ATOM 1556 C CA . LEU A 1 203 ? -10.512 2.925 15.140 1.00 43.84 203 LEU A CA 1
ATOM 1557 C C . LEU A 1 203 ? -10.401 4.024 14.057 1.00 43.84 203 LEU A C 1
ATOM 1559 O O . LEU A 1 203 ? -10.860 5.149 14.261 1.00 43.84 203 LEU A O 1
ATOM 1563 N N . VAL A 1 204 ? -9.737 3.745 12.935 1.00 40.72 204 VAL A N 1
ATOM 1564 C CA . VAL A 1 204 ? -9.445 4.720 11.867 1.00 40.72 204 VAL A CA 1
ATOM 1565 C C . VAL A 1 204 ? -10.146 4.388 10.536 1.00 40.72 204 VAL A C 1
ATOM 1567 O O . VAL A 1 204 ? -10.183 5.257 9.652 1.00 40.72 204 VAL A O 1
ATOM 1570 N N . LEU A 1 205 ? -10.715 3.183 10.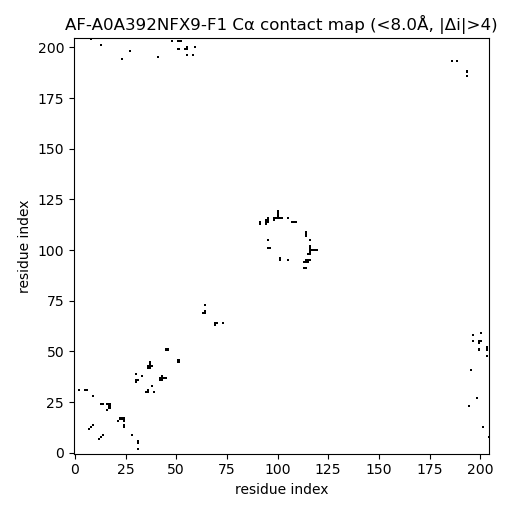413 1.00 41.44 205 LEU A N 1
ATOM 1571 C CA . LEU A 1 205 ? -11.675 2.808 9.365 1.00 41.44 205 LEU A CA 1
ATOM 1572 C C . LEU A 1 205 ? -13.085 3.283 9.744 1.00 41.44 205 LEU A C 1
ATOM 1574 O O . LEU A 1 205 ? -13.795 3.747 8.824 1.00 41.44 205 LEU A O 1
#

Foldseek 3Di:
DPLVVLVVCLVPPVVVCCVVPVVLSVVSVVCSVDPHSCVPVLCVPPDDLVVLVVVLVVVVVVVLVPDPVCVPPPDDDDDDPPNVVVVLVVQLVVLQVPEPDHDPDADDPDSPDGDYDDDPDDDDDDDDDDDDDDDDDDDDDDDDDDDDDDDDDDDDDDDDPPPPPPDPDDPDDDDDDDDDDDDDPDDPDDPSVVSSNVVSNSVND

Sequence (205 aa):
NDKVKAVDILVNDLKVFSAFNEELFKEITQLLTLDNFRENEQLSKYGDTKSARNIMLVELKKLIEANPLFRDKLVFPSLKASRLRTLINQSLNWQHQLCKNPRPNPDIKTLFTDHTCSPSNGARAPTPVNLPVTAVAKPPSYVPLGVHAGPFQPAPTAANVNALAGWMVNPNPSSSIQPPALVASSMPGPPHQGMVVLLSCILVL

Organism: NCBI:txid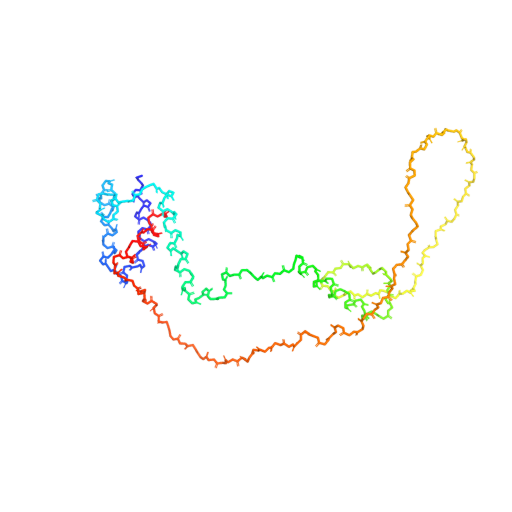97028

Radius of gyration: 35.85 Å; Cα contacts (8 Å, |Δi|>4): 73; chains: 1; bounding box: 62×71×97 Å

Secondary structure (DSSP, 8-state):
--HHHHHHHIIIIIGGGGGT-HHHHHHHHHGGGSSSGGGSTTTTT---HHHHHHHHHHHHHHHHHH-GGGTTTSS-----TTHHHHHHHHHHHHHHHT-SS--SS-----SSS---PPPS-S----PPP---------------------PPPPPP----TTTTSSS----------PPPP-------S-HHHHHHHHHHHHTT-

Nearest PDB structures (foldseek):
  5j9k-assembly1_B-2  TM=9.516E-01  e=5.970E-12  Oryza sativa
  5c6v-assembly1_B  TM=9.674E-01  e=8.412E-12  Oryza sativa
  5c7f-assembly1_B  TM=9.692E-01  e=1.185E-11  Oryza sativa
  5c7f-assembly1_C  TM=9.505E-01  e=8.278E-11  Oryza sativa
  5jgc-assembly1_A  TM=9.535E-01  e=7.818E-11  Oryza sativa

pLDDT: mean 70.2, std 26.24, range [28.2, 98.38]

Solvent-accessible surface area (backbone atoms only — not comparable to full-atom values): 14232 Å² total; per-residue (Å²): 139,60,64,68,61,51,50,50,45,46,62,74,69,47,47,75,51,33,84,80,38,52,66,60,45,50,58,59,57,52,42,72,77,45,95,53,54,48,76,40,80,91,37,50,78,63,71,55,72,68,60,45,51,53,56,32,49,56,54,51,49,52,55,50,73,72,33,75,90,43,62,92,65,82,64,83,80,94,69,65,85,64,49,65,59,54,49,53,52,50,53,51,52,54,37,45,71,69,26,94,54,67,57,100,78,74,85,80,90,56,90,90,54,86,60,70,53,72,78,93,78,82,76,82,76,82,76,82,86,77,85,80,93,78,91,82,83,88,89,85,88,86,86,89,83,83,91,81,88,82,86,88,77,86,80,83,88,76,86,77,89,73,84,81,81,74,88,82,81,74,96,70,87,86,79,91,76,79,89,79,76,96,70,81,82,78,75,93,60,62,72,73,57,53,50,52,53,52,51,46,61,55,80,74,119

Mean predicted aligned error: 18.13 Å

InterPro domains:
  IPR027728 Topless family [PTHR44083] (1-183)
  IPR048419 TOPLESS, zinc finger domain [PF21359] (77-117)
  IPR054080 TPR1-like, CTLH-containing domain [PF21889] (1-74)